Protein AF-A0A7X8XAQ1-F1 (afdb_monomer)

Foldseek 3Di:
DQDLVVLVVVVVDPDDPLVVLVVVLVVVLVVQLVVLVVVLVVVVVVCVVVPDPWDCVLSVVLSVQLNLLSSLLSLVLVLLLLLFLHNVQSVVLSVLLQCLQVLVVLLVQLCCCQVVVDHQPDADSCLSGSVVSNVVSVVVSVCVGVVHDPPDNDPRRVVSNVVSSVVSVVSNVCCSVCVPPPDSVSNVPFSPDPSGLVPSLLSVLLSCLQSLCVVDPDPVVSVVSNVVSLVVSLVSQCVRVVHNDGDPVSVVSSVVSNVNSPVNNVVSVD

Structure (mmCIF, N/CA/C/O backbone):
data_AF-A0A7X8XAQ1-F1
#
_entry.id   AF-A0A7X8XAQ1-F1
#
loop_
_atom_site.group_PDB
_atom_site.id
_atom_site.type_symbol
_atom_site.label_atom_id
_atom_site.label_alt_id
_atom_site.label_comp_id
_atom_site.label_asym_id
_atom_site.label_entity_id
_atom_site.label_seq_id
_atom_site.pdbx_PDB_ins_code
_atom_site.Cartn_x
_atom_site.Cartn_y
_atom_site.Cartn_z
_atom_site.occupancy
_atom_site.B_iso_or_equiv
_atom_site.auth_seq_id
_atom_site.auth_comp_id
_atom_site.auth_asym_id
_atom_site.auth_atom_id
_atom_site.pdbx_PDB_model_num
ATOM 1 N N . LEU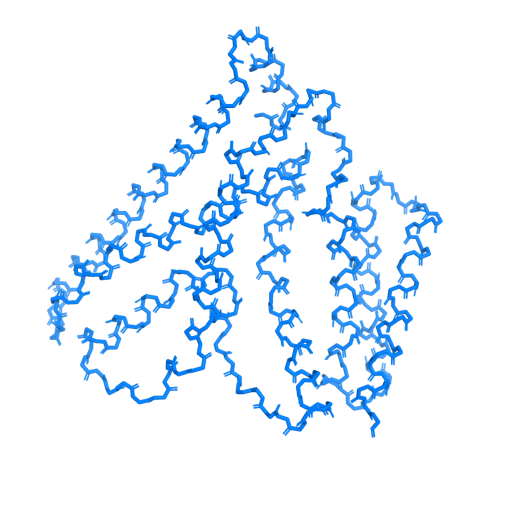 A 1 1 ? -19.000 12.244 -3.924 1.00 57.31 1 LEU A N 1
ATOM 2 C CA . LEU A 1 1 ? -19.703 11.307 -3.010 1.00 57.31 1 LEU A CA 1
ATOM 3 C C . LEU A 1 1 ? -19.346 11.452 -1.526 1.00 57.31 1 LEU A C 1
ATOM 5 O O . LEU A 1 1 ? -20.173 11.085 -0.707 1.00 57.31 1 LEU A O 1
ATOM 9 N N . LYS A 1 2 ? -18.156 11.954 -1.149 1.00 63.78 2 LYS A N 1
ATOM 10 C CA . LYS A 1 2 ? -17.738 12.037 0.270 1.00 63.78 2 LYS A CA 1
ATOM 11 C C . LYS A 1 2 ? -17.953 13.397 0.956 1.00 63.78 2 LYS A C 1
ATOM 13 O O . LYS A 1 2 ? -17.654 13.538 2.138 1.00 63.78 2 LYS A O 1
ATOM 18 N N . SER A 1 3 ? -18.455 14.393 0.229 1.00 64.25 3 SER A N 1
ATOM 19 C CA . SER A 1 3 ? -18.962 15.651 0.788 1.00 64.25 3 SER A CA 1
ATOM 20 C C . SER A 1 3 ? -20.477 15.554 0.974 1.00 64.25 3 SER A C 1
ATOM 22 O O . SER A 1 3 ? -21.127 14.880 0.178 1.00 64.25 3 SER A O 1
ATOM 24 N N . ILE A 1 4 ? -21.033 16.239 1.981 1.00 61.97 4 ILE A N 1
ATOM 25 C CA . ILE A 1 4 ? -22.481 16.227 2.281 1.00 61.97 4 ILE A CA 1
ATOM 26 C C . ILE A 1 4 ? -23.285 16.680 1.054 1.00 61.97 4 ILE A C 1
ATOM 28 O O . ILE A 1 4 ? -24.035 15.897 0.490 1.00 61.97 4 ILE A O 1
ATOM 32 N N . ARG A 1 5 ? -22.993 17.878 0.526 1.00 62.38 5 ARG A N 1
ATOM 33 C CA . ARG A 1 5 ? -23.660 18.420 -0.675 1.00 62.38 5 ARG A CA 1
ATOM 34 C C . ARG A 1 5 ? -23.548 17.511 -1.902 1.00 62.38 5 ARG A C 1
ATOM 36 O O . ARG A 1 5 ? -24.476 17.417 -2.694 1.00 62.38 5 ARG A O 1
ATOM 43 N N . GLY A 1 6 ? -22.402 16.849 -2.074 1.00 64.62 6 GLY A N 1
ATOM 44 C CA . GLY A 1 6 ? -22.207 15.916 -3.179 1.00 64.62 6 GLY A CA 1
ATOM 45 C C . GLY A 1 6 ? -22.996 14.625 -2.980 1.00 64.62 6 GLY A C 1
ATOM 46 O O . GLY A 1 6 ? -23.530 14.088 -3.938 1.00 64.62 6 GLY A O 1
ATOM 47 N N . ALA A 1 7 ? -23.075 14.110 -1.755 1.00 63.38 7 ALA A N 1
ATOM 48 C CA . ALA A 1 7 ? -23.919 12.966 -1.451 1.00 63.38 7 ALA A CA 1
ATOM 49 C C . ALA A 1 7 ? -25.388 13.300 -1.751 1.00 63.38 7 ALA A C 1
ATOM 51 O O . ALA A 1 7 ? -25.995 12.600 -2.552 1.00 63.38 7 ALA A O 1
ATOM 52 N N . ASP A 1 8 ? -25.915 14.401 -1.220 1.00 65.50 8 ASP A N 1
ATOM 53 C CA . ASP A 1 8 ? -27.326 14.777 -1.382 1.00 65.50 8 ASP A CA 1
ATOM 54 C C . ASP A 1 8 ? -27.719 14.985 -2.856 1.00 65.50 8 ASP A C 1
ATOM 56 O O . ASP A 1 8 ? -28.759 14.503 -3.311 1.00 65.50 8 ASP A O 1
ATOM 60 N N . LEU A 1 9 ? -26.844 15.614 -3.648 1.00 72.25 9 LEU A N 1
ATOM 61 C CA . LEU A 1 9 ? -27.074 15.821 -5.079 1.00 72.25 9 LEU A CA 1
ATOM 62 C C . LEU A 1 9 ? -27.094 14.502 -5.865 1.00 72.25 9 LEU A C 1
ATOM 64 O O . LEU A 1 9 ? -27.977 14.280 -6.682 1.00 72.25 9 LEU A O 1
ATOM 68 N N . TYR A 1 10 ? -26.131 13.609 -5.630 1.00 68.00 10 TYR A N 1
ATOM 69 C CA . TYR A 1 10 ? -26.033 12.369 -6.407 1.00 68.00 10 TYR A CA 1
ATOM 70 C C . TYR A 1 10 ? -26.977 11.266 -5.911 1.00 68.00 10 TYR A C 1
ATOM 72 O O . TYR A 1 10 ? -27.337 10.390 -6.694 1.00 68.00 10 TYR A O 1
ATOM 80 N N . TYR A 1 11 ? -27.384 11.294 -4.638 1.00 67.50 11 TYR A N 1
ATOM 81 C CA . TYR A 1 11 ? 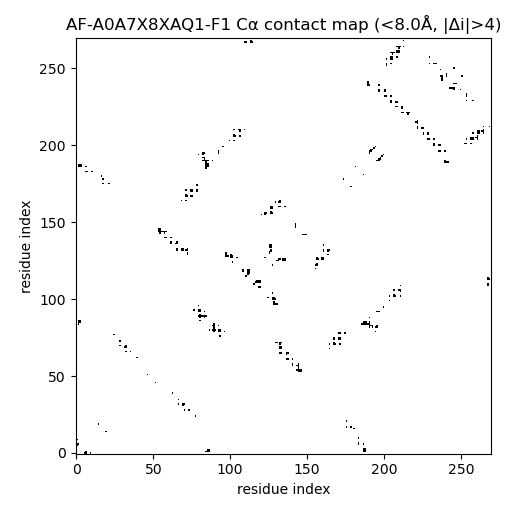-28.354 10.348 -4.078 1.00 67.50 11 TYR A CA 1
ATOM 82 C C . TYR A 1 11 ? -29.813 10.740 -4.335 1.00 67.50 11 TYR A C 1
ATOM 84 O O . TYR A 1 11 ? -30.683 9.894 -4.148 1.00 67.50 11 TYR A O 1
ATOM 92 N N . SER A 1 12 ? -30.089 11.972 -4.774 1.00 71.12 12 SER A N 1
ATOM 93 C CA . SER A 1 12 ? -31.437 12.394 -5.190 1.00 71.12 12 SER A CA 1
ATOM 94 C C . SER A 1 12 ? -31.790 11.985 -6.627 1.00 71.12 12 SER A C 1
ATOM 96 O O . SER A 1 12 ? -32.962 11.998 -6.997 1.00 71.12 12 SER A O 1
ATOM 98 N N . LEU A 1 13 ? -30.804 11.572 -7.433 1.00 73.88 13 LEU A N 1
ATOM 99 C CA . LEU A 1 13 ? -31.017 11.089 -8.799 1.00 73.88 13 LEU A CA 1
ATOM 100 C C . LEU A 1 13 ? -31.405 9.595 -8.808 1.00 73.88 13 LEU A C 1
ATOM 102 O O . LEU A 1 13 ? -30.813 8.817 -8.055 1.00 73.88 13 LEU A O 1
ATOM 106 N N . PRO A 1 14 ? -32.316 9.145 -9.698 1.00 73.38 14 PRO A N 1
ATOM 107 C CA . PRO A 1 14 ? -32.718 7.740 -9.834 1.00 73.38 14 PRO A CA 1
ATOM 108 C C . PRO A 1 14 ? -31.654 6.917 -10.588 1.00 73.38 14 PRO A C 1
ATOM 110 O O . PRO A 1 14 ? -31.939 6.221 -11.561 1.00 73.38 14 PRO A O 1
ATOM 113 N N . LEU A 1 15 ? -30.392 7.032 -10.174 1.00 73.25 15 LEU A N 1
ATOM 114 C CA . LEU A 1 15 ? -29.259 6.324 -10.756 1.00 73.25 15 LEU A CA 1
ATOM 115 C C . LEU A 1 15 ? -28.853 5.152 -9.864 1.00 73.25 15 LEU A C 1
ATOM 117 O O . LEU A 1 15 ? -28.745 5.277 -8.643 1.00 73.25 15 LEU A O 1
ATOM 121 N N . ASP A 1 16 ? -28.555 4.012 -10.488 1.00 75.38 16 ASP A N 1
ATOM 122 C CA . ASP A 1 16 ? -27.962 2.886 -9.773 1.00 75.38 16 ASP A CA 1
ATOM 123 C C . ASP A 1 16 ? -26.577 3.284 -9.232 1.00 75.38 16 ASP A C 1
ATOM 125 O O . ASP A 1 16 ? -25.685 3.721 -9.969 1.00 75.38 16 ASP A O 1
ATOM 129 N N . LYS A 1 17 ? -26.382 3.107 -7.923 1.00 70.25 17 LYS A N 1
ATOM 130 C CA . LYS A 1 17 ? -25.154 3.469 -7.202 1.00 70.25 17 LYS A CA 1
ATOM 131 C C . LYS A 1 17 ? -23.927 2.772 -7.782 1.00 70.25 17 LYS A C 1
ATOM 133 O O . LYS A 1 17 ? -22.842 3.354 -7.779 1.00 70.25 17 LYS A O 1
ATOM 138 N N . LYS A 1 18 ? -24.095 1.549 -8.301 1.00 74.12 18 LYS A N 1
ATOM 139 C CA . LYS A 1 18 ? -23.013 0.812 -8.968 1.00 74.12 18 LYS A CA 1
ATOM 140 C C . LYS A 1 18 ? -22.536 1.544 -10.218 1.00 74.12 18 LYS A C 1
ATOM 142 O O . LYS A 1 18 ? -21.335 1.716 -10.404 1.00 74.12 18 LYS A O 1
ATOM 147 N N . ARG A 1 19 ? -23.476 2.030 -11.034 1.00 78.12 19 ARG A N 1
ATOM 148 C CA . ARG A 1 19 ? -23.183 2.778 -12.264 1.00 78.12 19 ARG A CA 1
ATOM 149 C C . ARG A 1 19 ? -22.511 4.107 -11.955 1.00 78.12 19 ARG A C 1
ATOM 151 O O . ARG A 1 19 ? -21.520 4.436 -12.593 1.00 78.12 19 ARG A O 1
ATOM 158 N N . LEU A 1 20 ? -22.989 4.828 -10.942 1.00 79.06 20 LEU A N 1
ATOM 159 C CA . LEU A 1 20 ? -22.376 6.090 -10.527 1.00 79.06 20 LEU A CA 1
ATOM 160 C C . LEU A 1 20 ? -20.927 5.891 -10.051 1.00 79.06 20 LEU A C 1
ATOM 162 O O . LEU A 1 20 ? -20.029 6.645 -10.417 1.00 79.06 20 LEU A O 1
ATOM 166 N N . TYR A 1 21 ? -20.689 4.860 -9.242 1.00 78.62 21 TYR A N 1
ATOM 167 C CA . TYR A 1 21 ? -19.349 4.544 -8.761 1.00 78.62 21 TYR A CA 1
ATOM 168 C C . TYR A 1 21 ? -18.412 4.111 -9.899 1.00 78.62 21 TYR A C 1
ATOM 170 O O . TYR A 1 21 ? -17.284 4.596 -9.977 1.00 78.62 21 TYR A O 1
ATOM 178 N N . LEU A 1 22 ? -18.903 3.273 -10.819 1.00 83.81 22 LEU A N 1
ATOM 179 C CA . LEU A 1 22 ? -18.171 2.869 -12.018 1.00 83.81 22 LEU A CA 1
ATOM 180 C C . LEU A 1 22 ? -17.818 4.074 -12.899 1.00 83.81 22 LEU A C 1
ATOM 182 O O . LEU A 1 22 ? -16.693 4.163 -13.369 1.00 83.81 22 LEU A O 1
ATOM 186 N N . GLN A 1 23 ? -18.736 5.023 -13.089 1.00 85.88 23 GLN A N 1
ATOM 187 C CA . GLN A 1 23 ? -18.473 6.239 -13.864 1.00 85.88 23 GLN A CA 1
ATOM 188 C C . GLN A 1 23 ? -17.347 7.078 -13.255 1.00 85.88 23 GLN A C 1
ATOM 190 O O . GLN A 1 23 ? -16.448 7.500 -13.977 1.00 85.88 23 GLN A O 1
ATOM 195 N N . PHE A 1 24 ? -17.358 7.301 -11.936 1.00 84.38 24 PHE A N 1
ATOM 196 C CA . PHE A 1 24 ? -16.275 8.038 -11.277 1.00 84.38 24 PHE A CA 1
ATOM 197 C C . PHE A 1 24 ? -14.936 7.306 -11.363 1.00 84.38 24 PHE A C 1
ATOM 199 O O . PHE A 1 24 ? -13.911 7.949 -11.579 1.00 84.38 24 PHE A O 1
ATOM 206 N N . TYR A 1 25 ? -14.952 5.981 -11.224 1.00 89.06 25 TYR A N 1
ATOM 207 C CA . TYR A 1 25 ? -13.766 5.154 -11.402 1.00 89.06 25 TYR A CA 1
ATOM 208 C C . TYR A 1 25 ? -13.215 5.246 -12.831 1.00 89.06 25 TYR A C 1
ATOM 210 O O . TYR A 1 25 ? -12.045 5.564 -13.011 1.00 89.06 25 TYR A O 1
ATOM 218 N N . LEU A 1 26 ? -14.057 5.040 -13.849 1.00 91.94 26 LEU A N 1
ATOM 219 C CA . LEU A 1 26 ? -13.654 5.114 -15.255 1.00 91.94 26 LEU A CA 1
ATOM 220 C C . LEU A 1 26 ? -13.148 6.506 -15.625 1.00 91.94 26 LEU A C 1
ATOM 222 O O . LEU A 1 26 ? -12.137 6.618 -16.307 1.00 91.94 26 LEU A O 1
ATOM 226 N N . LYS A 1 27 ? -13.806 7.567 -15.141 1.00 92.75 27 LYS A N 1
ATOM 227 C CA . LYS A 1 27 ? -13.357 8.942 -15.371 1.00 92.75 27 LYS A CA 1
ATOM 228 C C . LYS A 1 27 ? -11.934 9.157 -14.853 1.00 92.75 27 LYS A C 1
ATOM 230 O O . LYS A 1 27 ? -11.101 9.663 -15.595 1.00 92.75 27 LYS A O 1
ATOM 235 N N . GLY A 1 28 ? -11.654 8.763 -13.610 1.00 91.88 28 GLY A N 1
ATOM 236 C CA . GLY A 1 28 ? -10.315 8.930 -13.043 1.00 91.88 28 GLY A CA 1
ATOM 237 C C . GLY A 1 28 ? -9.275 7.997 -13.670 1.00 91.88 28 GLY A C 1
ATOM 238 O O . GLY A 1 28 ? -8.129 8.399 -13.848 1.00 91.88 28 GLY A O 1
ATOM 239 N N . LEU A 1 29 ? -9.673 6.790 -14.083 1.00 93.75 29 LEU A N 1
ATOM 240 C CA . LEU A 1 29 ? -8.799 5.880 -14.823 1.00 93.75 29 LEU A CA 1
ATOM 241 C C . LEU A 1 29 ? -8.395 6.481 -16.180 1.00 93.75 29 LEU A C 1
ATOM 243 O O . LEU A 1 29 ? -7.215 6.483 -16.514 1.00 93.75 29 LEU A O 1
ATOM 247 N N . ILE A 1 30 ? -9.350 7.038 -16.934 1.00 95.50 30 ILE A N 1
ATOM 248 C CA . ILE A 1 30 ? -9.086 7.719 -18.213 1.00 95.50 30 ILE A CA 1
ATOM 249 C C . ILE A 1 30 ? -8.151 8.917 -18.006 1.00 95.50 30 ILE A C 1
ATOM 251 O O . ILE A 1 30 ? -7.210 9.094 -18.774 1.00 95.50 30 ILE A O 1
ATOM 255 N N . GLU A 1 31 ? -8.373 9.715 -16.960 1.00 95.44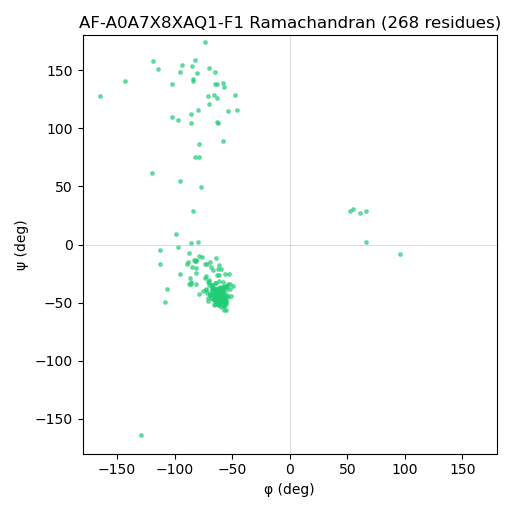 31 GLU A N 1
ATOM 256 C CA . GLU A 1 31 ? -7.537 10.876 -16.632 1.00 95.44 31 GLU A CA 1
ATOM 257 C C . GLU A 1 31 ? -6.074 10.477 -16.380 1.00 95.44 31 GLU A C 1
ATOM 259 O O . GLU A 1 31 ? -5.152 11.057 -16.963 1.00 95.44 31 GLU A O 1
ATOM 264 N N . ILE A 1 32 ? -5.849 9.420 -15.600 1.00 95.38 32 ILE A N 1
ATOM 265 C CA . ILE A 1 32 ? -4.502 8.912 -15.324 1.00 95.38 32 ILE A CA 1
ATOM 266 C C . ILE A 1 32 ? -3.872 8.282 -16.566 1.00 95.38 32 ILE A C 1
ATOM 268 O O . ILE A 1 32 ? -2.711 8.562 -16.853 1.00 95.38 32 ILE A O 1
ATOM 272 N N . ILE A 1 33 ? -4.621 7.482 -17.331 1.00 95.44 33 ILE A N 1
ATOM 273 C CA . ILE A 1 33 ? -4.123 6.881 -18.577 1.00 95.44 33 ILE A CA 1
ATOM 274 C C . ILE A 1 33 ? -3.720 7.971 -19.573 1.00 95.44 33 ILE A C 1
ATOM 276 O O . ILE A 1 33 ? -2.648 7.891 -20.166 1.00 95.44 33 ILE A O 1
ATOM 280 N N . SER A 1 34 ? -4.536 9.016 -19.732 1.00 95.50 34 SER A N 1
ATOM 281 C CA . SER A 1 34 ? -4.218 10.131 -20.628 1.00 95.50 34 SER A CA 1
ATOM 282 C C . SER A 1 34 ? -2.940 10.859 -20.200 1.00 95.50 34 SER A C 1
ATOM 284 O O . SER A 1 34 ? -2.067 11.106 -21.030 1.00 95.50 34 SER A O 1
ATOM 286 N N . SER A 1 35 ? -2.781 11.108 -18.896 1.00 95.50 35 SER A N 1
ATOM 287 C CA . SER A 1 35 ? -1.574 11.723 -18.337 1.00 95.50 35 SER A CA 1
ATOM 288 C C . SER A 1 35 ? -0.345 10.840 -18.561 1.00 95.50 35 SER A C 1
ATOM 290 O O . SER A 1 35 ? 0.703 11.328 -18.976 1.00 95.50 35 SER A O 1
ATOM 292 N N . TYR A 1 36 ? -0.486 9.529 -18.351 1.00 95.44 36 TYR A N 1
ATOM 293 C CA . TYR A 1 36 ? 0.564 8.546 -18.594 1.00 95.44 36 TYR A CA 1
ATOM 294 C C . TYR A 1 36 ? 1.013 8.536 -20.061 1.00 95.44 36 TYR A C 1
ATOM 296 O O . TYR A 1 36 ? 2.210 8.617 -20.324 1.00 95.44 36 TYR A O 1
ATOM 304 N N . ILE A 1 37 ? 0.072 8.501 -21.012 1.00 96.19 37 ILE A N 1
ATOM 305 C CA . ILE A 1 37 ? 0.382 8.503 -22.449 1.00 96.19 37 ILE A CA 1
ATOM 306 C C . ILE A 1 37 ? 1.189 9.751 -22.820 1.00 96.19 37 ILE A C 1
ATOM 308 O O . ILE A 1 37 ? 2.204 9.642 -23.506 1.00 96.19 37 ILE A O 1
ATOM 312 N N . VAL A 1 38 ? 0.780 10.928 -22.335 1.00 96.38 38 VAL A N 1
ATOM 313 C CA . VAL A 1 38 ? 1.493 12.187 -22.597 1.00 96.38 38 VAL A CA 1
ATOM 314 C C . VAL A 1 38 ? 2.913 12.142 -22.032 1.00 96.38 38 VAL A C 1
ATOM 316 O O . VAL A 1 38 ? 3.864 12.416 -22.761 1.00 96.38 38 VAL A O 1
ATOM 319 N N . VAL A 1 39 ? 3.077 11.759 -20.761 1.00 94.88 39 VAL A N 1
ATOM 320 C CA . VAL A 1 39 ? 4.399 11.674 -20.116 1.00 94.88 39 VAL A CA 1
ATOM 321 C C . VAL A 1 39 ? 5.300 10.669 -20.831 1.00 94.88 39 VAL A C 1
ATOM 323 O O . VAL A 1 39 ? 6.474 10.952 -21.061 1.00 94.88 39 VAL A O 1
ATOM 326 N N . TYR A 1 40 ? 4.754 9.524 -21.234 1.00 94.31 40 TYR A N 1
ATOM 327 C CA . TYR A 1 40 ? 5.497 8.488 -21.937 1.00 94.31 40 TYR A CA 1
ATOM 328 C C . TYR A 1 40 ? 5.984 8.961 -23.315 1.00 94.31 40 TYR A C 1
ATOM 330 O O . TYR A 1 40 ? 7.162 8.802 -23.639 1.00 94.31 40 TYR A O 1
ATOM 338 N N . ILE A 1 41 ? 5.113 9.599 -24.108 1.00 94.50 41 ILE A N 1
ATOM 339 C CA . ILE A 1 41 ? 5.482 10.156 -25.421 1.00 94.50 41 ILE A CA 1
ATOM 340 C C . ILE A 1 41 ? 6.552 11.241 -25.263 1.00 94.50 41 ILE A C 1
ATOM 342 O O . ILE A 1 41 ? 7.531 11.246 -26.006 1.00 94.50 41 ILE A O 1
ATOM 346 N N . LEU A 1 42 ? 6.404 12.139 -24.282 1.00 94.38 42 LEU A N 1
ATOM 347 C CA . LEU A 1 42 ? 7.403 13.175 -24.004 1.00 94.38 42 LEU A CA 1
ATOM 348 C C . LEU A 1 42 ? 8.752 12.574 -23.585 1.00 94.38 42 LEU A C 1
ATOM 350 O O . LEU A 1 42 ? 9.793 13.039 -24.049 1.00 94.38 42 LEU A O 1
ATOM 354 N N . GLY A 1 43 ? 8.742 11.524 -22.760 1.00 90.88 43 GLY A N 1
ATOM 355 C CA . GLY A 1 43 ? 9.945 10.783 -22.380 1.00 90.88 43 GLY A CA 1
ATOM 356 C C . GLY A 1 43 ? 10.644 10.155 -23.587 1.00 90.88 43 GLY A C 1
ATOM 357 O O . GLY A 1 43 ? 11.848 10.339 -23.767 1.00 90.88 43 GLY A O 1
ATOM 358 N N . PHE A 1 44 ? 9.880 9.496 -24.463 1.00 90.94 44 PHE A N 1
ATOM 359 C CA . PHE A 1 44 ? 10.397 8.911 -25.701 1.00 90.94 44 PHE A CA 1
ATOM 360 C C . PHE A 1 44 ? 11.000 9.970 -26.636 1.00 90.94 44 PHE A C 1
ATOM 362 O O . PHE A 1 44 ? 12.139 9.823 -27.080 1.00 90.94 44 PHE A O 1
ATOM 369 N N . LEU A 1 45 ? 10.286 11.073 -26.887 1.00 91.69 45 LEU A N 1
ATOM 370 C CA . LEU A 1 45 ? 10.793 12.180 -27.704 1.00 91.69 45 LEU A CA 1
ATOM 371 C C . LEU A 1 45 ? 12.076 12.775 -27.114 1.00 91.69 45 LEU A C 1
ATOM 373 O O . LEU A 1 45 ? 13.021 13.047 -27.852 1.00 91.69 45 LEU A O 1
ATOM 377 N N . GLY A 1 46 ? 12.143 12.925 -25.788 1.00 90.25 46 GLY A N 1
ATOM 378 C CA . GLY A 1 46 ? 13.335 13.410 -25.096 1.00 90.25 46 GLY A CA 1
ATOM 379 C C . GLY A 1 46 ? 14.567 12.528 -25.323 1.00 90.25 46 GLY A C 1
ATOM 380 O O . GLY A 1 46 ? 15.671 13.049 -25.477 1.00 90.25 46 GLY A O 1
ATOM 381 N N . ILE A 1 47 ? 14.391 11.208 -25.393 1.00 88.81 47 ILE A N 1
ATOM 382 C CA . ILE A 1 47 ? 15.473 10.263 -25.704 1.00 88.81 47 ILE A CA 1
ATOM 383 C C . ILE A 1 47 ? 15.903 10.373 -27.165 1.00 88.81 47 ILE A C 1
ATOM 385 O O . ILE A 1 47 ? 17.102 10.446 -27.438 1.00 88.81 47 ILE A O 1
ATOM 389 N N . VAL A 1 48 ? 14.939 10.423 -28.090 1.00 88.38 48 VAL A N 1
ATOM 390 C CA . VAL A 1 48 ? 15.211 10.528 -29.531 1.00 88.38 48 VAL A CA 1
ATOM 391 C C . VAL A 1 48 ? 15.984 11.810 -29.848 1.00 88.38 48 VAL A C 1
ATOM 393 O O . VAL A 1 48 ? 16.991 11.755 -30.547 1.00 88.38 48 VAL A O 1
ATOM 396 N N . VAL A 1 49 ? 15.577 12.951 -29.279 1.00 91.44 49 VAL A N 1
ATOM 397 C CA . VAL A 1 49 ? 16.252 14.248 -29.475 1.00 91.44 49 VAL A CA 1
ATOM 398 C C . VAL A 1 49 ? 17.686 14.235 -28.946 1.00 91.44 49 VAL A C 1
ATOM 400 O O . VAL A 1 49 ? 18.572 14.831 -29.553 1.00 91.44 49 VAL A O 1
ATOM 403 N N . LYS A 1 50 ? 17.936 13.552 -27.825 1.00 89.12 50 LYS A N 1
ATOM 404 C CA . LYS A 1 50 ? 19.280 13.435 -27.244 1.00 89.12 50 LYS A CA 1
ATOM 405 C C . LYS A 1 50 ? 20.187 12.448 -27.987 1.00 89.12 50 LYS A C 1
ATOM 407 O O . LYS A 1 50 ? 21.384 12.435 -27.720 1.00 89.12 50 LYS A O 1
ATOM 412 N N . GLY A 1 51 ? 19.646 11.644 -28.905 1.00 83.50 51 GLY A N 1
ATOM 413 C CA . GLY A 1 51 ? 20.432 10.746 -29.752 1.00 83.50 51 GLY A CA 1
ATOM 414 C C . GLY A 1 51 ? 21.132 9.615 -28.994 1.00 83.50 51 GLY A C 1
ATOM 415 O O . GLY A 1 51 ? 22.200 9.172 -29.414 1.00 83.50 51 GLY A O 1
ATOM 416 N N . TYR A 1 52 ? 20.573 9.155 -27.869 1.00 82.69 52 TYR A N 1
ATOM 417 C CA . TYR A 1 52 ? 21.159 8.039 -27.126 1.00 82.69 52 TYR A CA 1
ATOM 418 C C . TYR A 1 52 ? 21.121 6.740 -27.946 1.00 82.69 52 TYR A C 1
ATOM 420 O O . TYR A 1 52 ? 20.111 6.411 -28.568 1.00 82.69 52 TYR A O 1
ATOM 428 N N . GLN A 1 53 ? 22.212 5.972 -27.907 1.00 82.44 53 GLN A N 1
ATOM 429 C CA . GLN A 1 53 ? 22.312 4.662 -28.556 1.00 82.44 53 GLN A CA 1
ATOM 430 C C . GLN A 1 53 ? 21.615 3.587 -27.710 1.00 82.44 53 GLN A C 1
ATOM 432 O O . GLN A 1 53 ? 22.264 2.809 -27.016 1.00 82.44 53 GLN A O 1
ATOM 437 N N . LEU A 1 54 ? 20.285 3.580 -27.744 1.00 84.50 54 LEU A N 1
ATOM 438 C CA . LEU A 1 54 ? 19.437 2.668 -26.976 1.00 84.50 54 LEU A CA 1
ATOM 439 C C . LEU A 1 54 ? 18.666 1.712 -27.891 1.00 84.50 54 LEU A C 1
ATOM 441 O O . LEU A 1 54 ? 18.307 2.069 -29.015 1.00 84.50 54 LEU A O 1
ATOM 445 N N . ASP A 1 55 ? 18.345 0.518 -27.393 1.00 85.25 55 ASP A N 1
ATOM 446 C CA . ASP A 1 55 ? 17.474 -0.424 -28.103 1.00 85.25 55 ASP A CA 1
ATOM 447 C C . ASP A 1 55 ? 16.002 -0.027 -27.943 1.00 85.25 55 ASP A C 1
ATOM 449 O O . ASP A 1 55 ? 15.272 -0.504 -27.072 1.00 85.25 55 ASP A O 1
ATOM 453 N N . LEU A 1 56 ? 15.539 0.851 -28.835 1.00 87.00 56 LEU A N 1
ATOM 454 C CA . LEU A 1 56 ? 14.174 1.392 -28.819 1.00 87.00 56 LEU A CA 1
ATOM 455 C C . LEU A 1 56 ? 13.080 0.337 -29.059 1.00 87.00 56 LEU A C 1
ATOM 457 O O . LEU A 1 56 ? 11.906 0.612 -28.823 1.00 87.00 56 LEU A O 1
ATOM 461 N N . ILE A 1 57 ? 13.427 -0.881 -29.487 1.00 88.62 57 ILE A N 1
ATOM 462 C CA . ILE A 1 57 ? 12.447 -1.961 -29.671 1.00 88.62 57 ILE A CA 1
ATOM 463 C C . ILE A 1 57 ? 11.744 -2.327 -28.356 1.00 88.62 57 ILE A C 1
ATOM 465 O O . ILE A 1 57 ? 10.560 -2.659 -28.352 1.00 88.62 57 ILE A O 1
ATOM 469 N N . TYR A 1 58 ? 12.450 -2.186 -27.231 1.00 90.12 58 TYR A N 1
ATOM 470 C CA . TYR A 1 58 ? 11.950 -2.479 -25.891 1.00 90.12 58 TYR A CA 1
ATOM 471 C C . TYR A 1 58 ? 11.050 -1.378 -25.315 1.00 90.12 58 TYR A C 1
ATOM 473 O O . TYR A 1 58 ? 10.375 -1.604 -24.311 1.00 90.12 58 TYR A O 1
ATOM 481 N N . TYR A 1 59 ? 10.962 -0.212 -25.965 1.00 89.81 59 TYR A N 1
ATOM 482 C CA . TYR A 1 59 ? 10.037 0.843 -25.549 1.00 89.81 59 TYR A CA 1
ATOM 483 C C . TYR A 1 59 ? 8.578 0.389 -25.717 1.00 89.81 59 TYR A C 1
ATOM 485 O O . TYR A 1 59 ? 7.780 0.512 -24.791 1.00 89.81 59 TYR A O 1
ATOM 493 N N . ILE A 1 60 ? 8.224 -0.228 -26.847 1.00 90.75 60 ILE A N 1
ATOM 494 C CA . ILE A 1 60 ? 6.845 -0.669 -27.121 1.00 90.75 60 ILE A CA 1
ATOM 495 C C . ILE A 1 60 ? 6.299 -1.631 -26.043 1.00 90.75 60 ILE A C 1
ATOM 497 O O . ILE A 1 60 ? 5.232 -1.349 -25.495 1.00 90.75 60 ILE A O 1
ATOM 501 N N . PRO A 1 61 ? 6.975 -2.741 -25.682 1.00 92.88 61 PRO A N 1
ATOM 502 C CA . PRO A 1 61 ? 6.488 -3.611 -24.611 1.00 92.88 61 PRO A CA 1
ATOM 503 C C . PRO A 1 61 ? 6.479 -2.917 -23.239 1.00 92.88 61 PRO A C 1
ATOM 505 O O . PRO A 1 61 ? 5.552 -3.148 -22.459 1.00 92.88 61 PRO A O 1
ATOM 508 N N . LEU A 1 62 ? 7.429 -2.010 -22.969 1.00 93.38 62 LEU A N 1
ATOM 509 C CA . LEU A 1 62 ? 7.418 -1.178 -21.762 1.00 93.38 62 LEU A CA 1
ATOM 510 C C . LEU A 1 62 ? 6.143 -0.322 -21.669 1.00 93.38 62 LEU A C 1
ATOM 512 O O . LEU A 1 62 ? 5.569 -0.212 -20.586 1.00 93.38 62 LEU A O 1
ATOM 516 N N . PHE A 1 63 ? 5.665 0.244 -22.784 1.00 94.75 63 PHE A N 1
ATOM 517 C CA . PHE A 1 63 ? 4.428 1.033 -22.809 1.00 94.75 63 PHE A CA 1
ATOM 518 C C . PHE A 1 63 ? 3.230 0.229 -22.293 1.00 94.75 63 PHE A C 1
ATOM 520 O O . PHE A 1 63 ? 2.525 0.646 -21.376 1.00 94.75 63 PHE A O 1
ATOM 527 N N . PHE A 1 64 ? 3.003 -0.957 -22.861 1.00 94.88 64 PHE A N 1
ATOM 528 C CA . PHE A 1 64 ? 1.841 -1.765 -22.498 1.00 94.88 64 PHE A CA 1
ATOM 529 C C . PHE A 1 64 ? 1.923 -2.290 -21.063 1.00 94.88 64 PHE A C 1
ATOM 531 O O . PHE A 1 64 ? 0.913 -2.285 -20.359 1.00 94.88 64 PHE A O 1
ATOM 538 N N . LEU A 1 65 ? 3.108 -2.696 -20.597 1.00 92.88 65 LEU A N 1
ATOM 539 C CA . LEU A 1 65 ? 3.266 -3.182 -19.226 1.00 92.88 65 LEU A CA 1
ATOM 540 C C . LEU A 1 65 ? 3.100 -2.067 -18.190 1.00 92.88 65 LEU A C 1
ATOM 542 O O . LEU A 1 65 ? 2.393 -2.265 -17.202 1.00 92.88 65 LEU A O 1
ATOM 546 N N . LEU A 1 66 ? 3.649 -0.874 -18.435 1.00 94.06 66 LEU A N 1
ATOM 547 C CA . LEU A 1 66 ? 3.405 0.280 -17.568 1.00 94.06 66 LEU A CA 1
ATOM 548 C C . LEU A 1 66 ? 1.939 0.718 -17.589 1.00 94.06 66 LEU A C 1
ATOM 550 O O . LEU A 1 66 ? 1.405 1.063 -16.539 1.00 94.06 66 LEU A O 1
ATOM 554 N N . LEU A 1 67 ? 1.262 0.670 -18.741 1.00 95.19 67 LEU A N 1
ATOM 555 C CA . LEU A 1 67 ? -0.167 0.979 -18.830 1.00 95.19 67 LEU A CA 1
ATOM 556 C C . LEU A 1 67 ? -0.997 0.065 -17.912 1.00 95.19 67 LEU A C 1
ATOM 558 O O . LEU A 1 67 ? -1.883 0.539 -17.191 1.00 95.19 67 LEU A O 1
ATOM 562 N N . VAL A 1 68 ? -0.691 -1.238 -17.903 1.00 93.81 68 VAL A N 1
ATOM 563 C CA . VAL A 1 68 ? -1.314 -2.203 -16.983 1.00 93.81 68 VAL A CA 1
ATOM 564 C C . VAL A 1 68 ? -0.947 -1.875 -15.535 1.00 93.81 68 VAL A C 1
ATOM 566 O O . VAL A 1 68 ? -1.844 -1.759 -14.698 1.00 93.81 68 VAL A O 1
ATOM 569 N N . GLY A 1 69 ? 0.338 -1.656 -15.242 1.00 93.44 69 GLY A N 1
ATOM 570 C CA . GLY A 1 69 ? 0.827 -1.321 -13.903 1.00 93.44 69 GLY A CA 1
ATOM 571 C C . GLY A 1 69 ? 0.159 -0.079 -13.307 1.00 93.44 69 GLY A C 1
ATOM 572 O O . GLY A 1 69 ? -0.339 -0.117 -12.183 1.00 93.44 69 GLY A O 1
ATOM 573 N N . VAL A 1 70 ? 0.053 1.002 -14.082 1.00 95.00 70 VAL A N 1
ATOM 574 C CA . VAL A 1 70 ? -0.621 2.252 -13.695 1.00 95.00 70 VAL A CA 1
ATOM 575 C C . VAL A 1 70 ? -2.114 2.025 -13.446 1.00 95.00 70 VAL A C 1
ATOM 577 O O . VAL A 1 70 ? -2.660 2.517 -12.455 1.00 95.00 70 VAL A O 1
ATOM 580 N N . SER A 1 71 ? -2.776 1.247 -14.305 1.00 94.50 71 SER A N 1
ATOM 581 C CA . SER A 1 71 ? -4.201 0.928 -14.157 1.00 94.50 71 SER A CA 1
ATOM 582 C C . SER A 1 71 ? -4.474 0.140 -12.872 1.00 94.50 71 SER A C 1
ATOM 584 O O . SER A 1 71 ? -5.408 0.452 -12.127 1.00 94.50 71 SER A O 1
ATOM 586 N N . LEU A 1 72 ? -3.637 -0.854 -12.569 1.00 94.50 72 LEU A N 1
ATOM 587 C CA . LEU A 1 72 ? -3.743 -1.664 -11.355 1.00 94.50 72 LEU A CA 1
ATOM 588 C C . LEU A 1 72 ? -3.402 -0.861 -10.098 1.00 94.50 72 LEU A C 1
ATOM 590 O O . LEU A 1 72 ? -4.156 -0.907 -9.124 1.00 94.50 72 LEU A O 1
ATOM 594 N N . TYR A 1 73 ? -2.346 -0.050 -10.144 1.00 94.44 73 TYR A N 1
ATOM 595 C CA . TYR A 1 73 ? -1.979 0.856 -9.059 1.00 94.44 73 TYR A CA 1
ATOM 596 C C . TYR A 1 73 ? -3.112 1.836 -8.729 1.00 94.44 73 TYR A C 1
ATOM 598 O O . TYR A 1 73 ? -3.459 2.035 -7.561 1.00 94.44 73 TYR A O 1
ATOM 606 N N . TYR A 1 74 ? -3.753 2.415 -9.748 1.00 94.62 74 TYR A N 1
ATOM 607 C CA . TYR A 1 74 ? -4.933 3.251 -9.545 1.00 94.62 74 TYR A CA 1
ATOM 608 C C . TYR A 1 74 ? -6.088 2.463 -8.918 1.00 94.62 74 TYR A C 1
ATOM 610 O O . TYR A 1 74 ? -6.683 2.912 -7.937 1.00 94.62 74 TYR A O 1
ATOM 618 N N . THR A 1 75 ? -6.377 1.269 -9.440 1.00 93.31 75 THR A N 1
ATOM 619 C CA . THR A 1 75 ? -7.450 0.394 -8.942 1.00 93.31 75 THR A CA 1
ATOM 620 C C . THR A 1 75 ? -7.286 0.088 -7.455 1.00 93.31 75 THR A C 1
ATOM 622 O O . THR A 1 75 ? -8.232 0.250 -6.678 1.00 93.31 75 THR A O 1
ATOM 625 N N . PHE A 1 76 ? -6.074 -0.285 -7.040 1.00 93.88 76 PHE A N 1
ATOM 626 C CA . PHE A 1 76 ? -5.734 -0.529 -5.643 1.00 93.88 76 PHE A CA 1
ATOM 627 C C . PHE A 1 76 ? -6.024 0.702 -4.772 1.00 93.88 76 PHE A C 1
ATOM 629 O O . PHE A 1 76 ? -6.760 0.618 -3.784 1.00 93.88 76 PHE A O 1
ATOM 636 N N . ASN A 1 77 ? -5.532 1.874 -5.179 1.00 93.69 77 ASN A N 1
ATOM 637 C CA . ASN A 1 77 ? -5.727 3.121 -4.442 1.00 93.69 77 ASN A CA 1
ATOM 638 C C . ASN A 1 77 ? -7.196 3.536 -4.336 1.00 93.69 77 ASN A C 1
ATOM 640 O O . ASN A 1 77 ? -7.655 3.933 -3.262 1.00 93.69 77 ASN A O 1
ATOM 644 N N . VAL A 1 78 ? -7.966 3.414 -5.420 1.00 91.44 78 VAL A N 1
ATOM 645 C CA . VAL A 1 78 ? -9.401 3.722 -5.404 1.00 91.44 78 VAL A CA 1
ATOM 646 C C . VAL A 1 78 ? -10.147 2.782 -4.473 1.00 91.44 78 VAL A C 1
ATOM 648 O O . VAL A 1 78 ? -11.025 3.233 -3.728 1.00 91.44 78 VAL A O 1
ATOM 651 N N . PHE A 1 79 ? -9.800 1.496 -4.462 1.00 90.75 79 PHE A N 1
ATOM 652 C CA . PHE A 1 79 ? -10.410 0.561 -3.531 1.00 90.75 79 PHE A CA 1
ATOM 653 C C . PHE A 1 79 ? -10.115 0.942 -2.086 1.00 90.75 79 PHE A C 1
ATOM 655 O O . PHE A 1 79 ? -11.060 1.031 -1.302 1.00 90.75 79 PHE A O 1
ATOM 662 N N . ILE A 1 80 ? -8.856 1.202 -1.728 1.00 91.50 80 ILE A N 1
ATOM 663 C CA . ILE A 1 80 ? -8.482 1.614 -0.370 1.00 91.50 80 ILE A CA 1
ATOM 664 C C . ILE A 1 80 ? -9.229 2.893 0.016 1.00 91.50 80 ILE A C 1
ATOM 666 O O . ILE A 1 80 ? -9.901 2.952 1.052 1.00 91.50 80 ILE A O 1
ATOM 670 N N . PHE A 1 81 ? -9.231 3.885 -0.876 1.00 90.44 81 PHE A N 1
ATOM 671 C CA . PHE A 1 81 ? -9.970 5.121 -0.680 1.00 90.44 81 PHE A CA 1
ATOM 672 C C . PHE A 1 81 ? -11.465 4.860 -0.471 1.00 90.44 81 PHE A C 1
ATOM 674 O O . PHE A 1 81 ? -12.076 5.473 0.403 1.00 90.44 81 PHE A O 1
ATOM 681 N N . SER A 1 82 ? -12.076 3.927 -1.204 1.00 86.25 82 SER A N 1
ATOM 682 C CA . SER A 1 82 ? -13.505 3.592 -1.090 1.00 86.25 82 SER A CA 1
ATOM 683 C C . SER A 1 82 ? -13.922 3.072 0.289 1.00 86.25 82 SER A C 1
ATOM 685 O O . SER A 1 82 ? -15.111 3.046 0.607 1.00 86.25 82 SER A O 1
ATOM 687 N N . LYS A 1 83 ? -12.970 2.637 1.123 1.00 86.31 83 LYS A N 1
ATOM 688 C CA . LYS A 1 83 ? -13.261 2.102 2.460 1.00 86.31 83 LYS A CA 1
ATOM 689 C C . LYS A 1 83 ? -13.460 3.193 3.505 1.00 86.31 83 LYS A C 1
ATOM 691 O O . LYS A 1 83 ? -14.125 2.937 4.509 1.00 86.31 83 LYS A O 1
ATOM 696 N N . ALA A 1 84 ? -12.958 4.397 3.243 1.00 87.19 84 ALA A N 1
ATOM 697 C CA . ALA A 1 84 ? -13.108 5.555 4.110 1.00 87.19 84 ALA A CA 1
ATOM 698 C C . ALA A 1 84 ? -14.437 6.300 3.900 1.00 87.19 84 ALA A C 1
ATOM 700 O O . ALA A 1 84 ? -14.851 6.551 2.769 1.00 87.19 84 ALA A O 1
ATOM 701 N N . ASN A 1 85 ? -15.037 6.768 4.995 1.00 84.50 85 ASN A N 1
ATOM 702 C CA . ASN A 1 85 ? -16.281 7.548 4.997 1.00 84.50 85 ASN A CA 1
ATOM 703 C C . ASN A 1 85 ? -16.052 9.068 4.861 1.00 84.50 85 ASN A C 1
ATOM 705 O O . ASN A 1 85 ? -16.980 9.815 4.543 1.00 84.50 85 ASN A O 1
ATOM 709 N N . LYS A 1 86 ? -14.811 9.534 5.070 1.00 84.81 86 LYS A N 1
ATOM 710 C CA . LYS A 1 86 ? -14.352 10.912 4.816 1.00 84.81 86 LYS A CA 1
ATOM 711 C C . LYS A 1 86 ? -13.235 10.938 3.773 1.00 84.81 86 LYS A C 1
ATOM 713 O O . LYS A 1 86 ? -12.554 9.937 3.551 1.00 84.81 86 LYS A O 1
ATOM 718 N N . THR A 1 87 ? -13.042 12.090 3.132 1.00 86.38 87 THR A N 1
ATOM 719 C CA . THR A 1 87 ? -11.948 12.305 2.168 1.00 86.38 87 THR A CA 1
ATOM 720 C C . THR A 1 87 ? -10.584 12.211 2.849 1.00 86.38 87 THR A C 1
ATOM 722 O O . THR A 1 87 ? -9.746 11.445 2.392 1.00 86.38 87 THR A O 1
ATOM 725 N N . ILE A 1 88 ? -10.404 12.905 3.981 1.00 88.94 88 ILE A N 1
ATOM 726 C CA . ILE A 1 88 ? -9.146 12.909 4.751 1.00 88.94 88 ILE A CA 1
ATOM 727 C C . ILE A 1 88 ? -8.763 11.488 5.186 1.00 88.94 88 ILE A C 1
ATOM 729 O O . ILE A 1 88 ? -7.629 11.074 4.988 1.00 88.94 88 ILE A O 1
ATOM 733 N N . ASP A 1 89 ? -9.724 10.703 5.684 1.00 89.00 89 ASP A N 1
ATOM 734 C CA . ASP A 1 89 ? -9.485 9.299 6.052 1.00 89.00 89 ASP A CA 1
ATOM 735 C C . ASP A 1 89 ? -9.039 8.452 4.864 1.00 89.00 89 ASP A C 1
ATOM 737 O O . ASP A 1 89 ? -8.201 7.575 5.015 1.00 89.00 89 ASP A O 1
ATOM 741 N N . GLY A 1 90 ? -9.588 8.715 3.676 1.00 90.12 90 GLY A N 1
ATOM 742 C CA . GLY A 1 90 ? -9.186 8.004 2.468 1.00 90.12 90 GLY A CA 1
ATOM 743 C C . GLY A 1 90 ? -7.746 8.313 2.067 1.00 90.12 90 GLY A C 1
ATOM 744 O O . GLY A 1 90 ? -7.035 7.401 1.665 1.00 90.12 90 GLY A O 1
ATOM 745 N N . ILE A 1 91 ? -7.312 9.568 2.216 1.00 92.75 91 ILE A N 1
ATOM 746 C CA . ILE A 1 91 ? -5.920 9.975 1.968 1.00 92.75 91 ILE A CA 1
ATOM 747 C C . ILE A 1 91 ? -4.989 9.301 2.980 1.00 92.75 91 ILE A C 1
ATOM 749 O O . ILE A 1 91 ? -3.989 8.708 2.588 1.00 92.75 91 ILE A O 1
ATOM 753 N N . ILE A 1 92 ? -5.351 9.323 4.267 1.00 93.50 92 ILE A N 1
ATOM 754 C CA . ILE A 1 92 ? -4.578 8.654 5.321 1.00 93.50 92 ILE A CA 1
ATOM 755 C C . ILE A 1 92 ? -4.479 7.151 5.042 1.00 93.50 92 ILE A C 1
ATOM 757 O O . ILE A 1 92 ? -3.397 6.585 5.152 1.00 93.50 92 ILE A O 1
ATOM 761 N N . PHE A 1 93 ? -5.571 6.500 4.629 1.00 94.44 93 PHE A N 1
ATOM 762 C CA . PHE A 1 93 ? -5.537 5.080 4.280 1.00 94.44 93 PHE A CA 1
ATOM 763 C C . PHE A 1 93 ? -4.611 4.806 3.101 1.00 94.44 93 PHE A C 1
ATOM 765 O O . PHE A 1 93 ? -3.829 3.872 3.195 1.00 94.44 93 PHE A O 1
ATOM 772 N N . ILE A 1 94 ? -4.643 5.613 2.035 1.00 94.75 94 ILE A N 1
ATOM 773 C CA . ILE A 1 94 ? -3.705 5.452 0.913 1.00 94.75 94 ILE A CA 1
ATOM 774 C C . ILE A 1 94 ? -2.259 5.501 1.417 1.00 94.75 94 ILE A C 1
ATOM 776 O O . ILE A 1 94 ? -1.501 4.575 1.156 1.00 94.75 94 ILE A O 1
ATOM 780 N N . ILE A 1 95 ? -1.895 6.524 2.197 1.00 93.81 95 ILE A N 1
ATOM 781 C CA . ILE A 1 95 ? -0.528 6.683 2.721 1.00 93.81 95 ILE A CA 1
ATOM 782 C C . ILE A 1 95 ? -0.126 5.479 3.583 1.00 93.81 95 ILE A C 1
ATOM 784 O O . ILE A 1 95 ? 0.945 4.907 3.394 1.00 93.81 95 ILE A O 1
ATOM 788 N N . LEU A 1 96 ? -0.999 5.051 4.498 1.00 93.88 96 LEU A N 1
ATOM 789 C CA . LEU A 1 96 ? -0.731 3.893 5.348 1.00 93.88 96 LEU A CA 1
ATOM 790 C C . LEU A 1 96 ? -0.608 2.605 4.524 1.00 93.88 96 LEU A C 1
ATOM 792 O O . LEU A 1 96 ? 0.302 1.823 4.758 1.00 93.88 96 LEU A O 1
ATOM 796 N N . TYR A 1 97 ? -1.455 2.378 3.523 1.00 94.00 97 TYR A N 1
ATOM 797 C CA . TYR A 1 97 ? -1.358 1.185 2.677 1.00 94.00 97 TYR A CA 1
ATOM 798 C C . TYR A 1 97 ? -0.164 1.198 1.713 1.00 94.00 97 TYR A C 1
ATOM 800 O O . TYR A 1 97 ? 0.212 0.130 1.240 1.00 94.00 97 TYR A O 1
ATOM 808 N N . MET A 1 98 ? 0.462 2.353 1.460 1.00 92.25 98 MET A N 1
ATOM 809 C CA . MET A 1 98 ? 1.752 2.407 0.761 1.00 92.25 98 MET A CA 1
ATOM 810 C C . MET A 1 98 ? 2.900 1.919 1.644 1.00 92.25 98 MET A C 1
ATOM 812 O O . MET A 1 98 ? 3.788 1.230 1.159 1.00 92.25 98 MET A O 1
ATOM 816 N N . ILE A 1 99 ? 2.871 2.248 2.939 1.00 90.75 99 ILE A N 1
ATOM 817 C CA . ILE A 1 99 ? 3.951 1.933 3.889 1.00 90.75 99 ILE A CA 1
ATOM 818 C C . ILE A 1 99 ? 3.774 0.541 4.510 1.00 90.75 99 ILE A C 1
ATOM 820 O O . ILE A 1 99 ? 4.752 -0.146 4.787 1.00 90.75 99 ILE A O 1
ATOM 824 N N . LEU A 1 100 ? 2.533 0.101 4.727 1.00 92.56 100 LEU A N 1
ATOM 825 C CA . LEU A 1 100 ? 2.219 -1.152 5.418 1.00 92.56 100 LEU A CA 1
ATOM 826 C C . LEU A 1 100 ? 2.970 -2.380 4.867 1.00 92.56 100 LEU A C 1
ATOM 828 O O . LEU A 1 100 ? 3.472 -3.158 5.677 1.00 92.56 100 LEU A O 1
ATOM 832 N N . PRO A 1 101 ? 3.083 -2.584 3.541 1.00 91.62 101 PRO A N 1
ATOM 833 C CA . PRO A 1 101 ? 3.757 -3.763 3.010 1.00 91.62 101 PRO A CA 1
ATOM 834 C C . PRO A 1 101 ? 5.239 -3.819 3.355 1.00 91.62 101 PRO A C 1
ATOM 836 O O . PRO A 1 101 ? 5.748 -4.904 3.613 1.00 91.62 101 PRO A O 1
ATOM 839 N N . LEU A 1 102 ? 5.904 -2.663 3.443 1.00 89.06 102 LEU A N 1
ATOM 840 C CA . LEU A 1 102 ? 7.285 -2.585 3.909 1.00 89.06 102 LEU A CA 1
ATOM 841 C C . LEU A 1 102 ? 7.404 -3.121 5.339 1.00 89.06 102 LEU A C 1
ATOM 843 O O . LEU A 1 102 ? 8.289 -3.917 5.627 1.00 89.06 102 LEU A O 1
ATOM 847 N N . LEU A 1 103 ? 6.481 -2.745 6.225 1.00 90.50 103 LEU A N 1
ATOM 848 C CA . LEU A 1 103 ? 6.491 -3.217 7.613 1.00 90.50 103 LEU A CA 1
ATOM 849 C C . LEU A 1 103 ? 6.215 -4.715 7.721 1.00 90.50 103 LEU A C 1
ATOM 851 O O . LEU A 1 103 ? 6.833 -5.401 8.530 1.00 90.50 103 LEU A O 1
ATOM 855 N N . LEU A 1 104 ? 5.300 -5.228 6.898 1.00 91.69 104 LEU A N 1
ATOM 856 C CA . LEU A 1 104 ? 5.017 -6.661 6.834 1.00 91.69 104 LEU A CA 1
ATOM 857 C C . LEU A 1 104 ? 6.203 -7.447 6.269 1.00 91.69 104 LEU A C 1
ATOM 859 O O . LEU A 1 104 ? 6.480 -8.541 6.749 1.00 91.69 104 LEU A O 1
ATOM 863 N N . TYR A 1 105 ? 6.917 -6.886 5.294 1.00 89.50 105 TYR A N 1
ATOM 864 C CA . TYR A 1 105 ? 8.140 -7.474 4.762 1.00 89.50 105 TYR A CA 1
ATOM 865 C C . TYR A 1 105 ? 9.257 -7.506 5.805 1.00 89.50 105 TYR A C 1
ATOM 867 O O . TYR A 1 105 ? 9.875 -8.547 5.978 1.00 89.50 105 TYR A O 1
ATOM 875 N N . LEU A 1 106 ? 9.480 -6.416 6.548 1.00 88.62 106 LEU A N 1
ATOM 876 C CA . LEU A 1 106 ? 10.463 -6.391 7.638 1.00 88.62 106 LEU A CA 1
ATOM 877 C C . LEU A 1 106 ? 10.118 -7.409 8.731 1.00 88.62 106 LEU A C 1
ATOM 879 O O . LEU A 1 106 ? 10.996 -8.107 9.228 1.00 88.62 106 LEU A O 1
ATOM 883 N N . LEU A 1 107 ? 8.830 -7.541 9.066 1.00 90.94 107 LEU A N 1
ATOM 884 C CA . LEU A 1 107 ? 8.365 -8.575 9.985 1.00 90.94 107 LEU A CA 1
ATOM 885 C C . LEU A 1 107 ? 8.650 -9.982 9.437 1.00 90.94 107 LEU A C 1
ATOM 887 O O . LEU A 1 107 ? 9.143 -10.830 10.173 1.00 90.94 107 LEU A O 1
ATOM 891 N N . TYR A 1 108 ? 8.353 -10.228 8.158 1.00 89.44 108 TYR A N 1
ATOM 892 C CA . TYR A 1 108 ? 8.639 -11.501 7.497 1.00 89.44 108 TYR A CA 1
ATOM 893 C C . TYR A 1 108 ? 10.137 -11.819 7.498 1.00 89.44 108 TYR A C 1
ATOM 895 O O . TYR A 1 108 ? 10.502 -12.911 7.916 1.00 89.44 108 TYR A O 1
ATOM 903 N N . ALA A 1 109 ? 10.980 -10.860 7.106 1.00 87.62 109 ALA A N 1
ATOM 904 C CA . ALA A 1 109 ? 12.433 -11.003 7.061 1.00 87.62 109 ALA A CA 1
ATOM 905 C C . ALA A 1 109 ? 13.018 -11.332 8.443 1.00 87.62 109 ALA A C 1
ATOM 907 O O . ALA A 1 109 ? 13.877 -12.202 8.570 1.00 87.62 109 ALA A O 1
ATOM 908 N N . LYS A 1 110 ? 12.498 -10.697 9.500 1.00 87.69 110 LYS A N 1
ATOM 909 C CA . LYS A 1 110 ? 12.888 -11.020 10.873 1.00 87.69 110 LYS A CA 1
ATOM 910 C C . LYS A 1 110 ? 12.465 -12.437 11.267 1.00 87.69 110 LYS A C 1
ATOM 912 O O . LYS A 1 110 ? 13.261 -13.203 11.794 1.00 87.69 110 LYS A O 1
ATOM 917 N N . ILE A 1 111 ? 11.216 -12.814 10.991 1.00 90.00 111 ILE A N 1
ATOM 918 C CA . ILE A 1 111 ? 10.707 -14.158 11.304 1.00 90.00 111 ILE A CA 1
ATOM 919 C C . ILE A 1 111 ? 11.506 -15.241 10.563 1.00 90.00 111 ILE A C 1
ATOM 921 O O . ILE A 1 111 ? 11.822 -16.273 11.153 1.00 90.00 111 ILE A O 1
ATOM 925 N N . SER A 1 112 ? 11.831 -15.030 9.285 1.00 88.75 112 SER A N 1
ATOM 926 C CA . SER A 1 112 ? 12.629 -15.972 8.493 1.00 88.75 112 SER A CA 1
ATOM 927 C C . SER A 1 112 ? 14.050 -16.122 9.022 1.00 88.75 112 SER A C 1
ATOM 929 O O . SER A 1 112 ? 14.553 -17.246 9.089 1.00 88.75 112 SER A O 1
ATOM 931 N N . LEU A 1 113 ? 14.667 -15.013 9.435 1.00 87.75 113 LEU A N 1
ATOM 932 C CA . LEU A 1 113 ? 16.014 -15.020 9.986 1.00 87.75 113 LEU A CA 1
ATOM 933 C C . LEU A 1 113 ? 16.052 -15.784 11.314 1.00 87.75 113 LEU A C 1
ATOM 935 O O . LEU A 1 113 ? 16.819 -16.732 11.451 1.00 87.75 113 LEU A O 1
ATOM 939 N N . GLU A 1 114 ? 15.169 -15.439 12.249 1.00 88.12 114 GLU A N 1
ATOM 940 C CA . GLU A 1 114 ? 15.246 -15.943 13.624 1.00 88.12 114 GLU A CA 1
ATOM 941 C C . GLU A 1 114 ? 14.703 -17.371 13.771 1.00 88.12 114 GLU A C 1
ATOM 943 O O . GLU A 1 114 ? 15.323 -18.222 14.407 1.00 88.12 114 GLU A O 1
ATOM 948 N N . LEU A 1 115 ? 13.566 -17.697 13.139 1.00 87.56 115 LEU A N 1
ATOM 949 C CA . LEU A 1 115 ? 12.965 -19.031 13.286 1.00 87.56 115 LEU A CA 1
ATOM 950 C C . LEU A 1 115 ? 13.531 -20.062 12.311 1.00 87.56 115 LEU A C 1
ATOM 952 O O . LEU A 1 115 ? 13.608 -21.246 12.642 1.00 87.56 115 LEU A O 1
ATOM 956 N N . PHE A 1 116 ? 13.888 -19.638 11.098 1.00 87.88 116 PHE A N 1
ATOM 957 C CA . PHE A 1 116 ? 14.267 -20.556 10.022 1.00 87.88 116 PHE A CA 1
ATOM 958 C C . PHE A 1 116 ? 15.744 -20.461 9.639 1.00 87.88 116 PHE A C 1
ATOM 960 O O . PHE A 1 116 ? 16.192 -21.266 8.822 1.00 87.88 116 PHE A O 1
ATOM 967 N N . LYS A 1 117 ? 16.506 -19.518 10.220 1.00 86.31 117 LYS A N 1
ATOM 968 C CA . LYS A 1 117 ? 17.906 -19.235 9.848 1.00 86.31 117 LYS A CA 1
ATOM 969 C C . LYS A 1 117 ? 18.065 -19.001 8.345 1.00 86.31 117 LYS A C 1
ATOM 971 O O . LYS A 1 117 ? 19.100 -19.312 7.759 1.00 86.31 117 LYS A O 1
ATOM 976 N N . ALA A 1 118 ? 17.001 -18.498 7.724 1.00 83.19 118 ALA A N 1
ATOM 977 C CA . ALA A 1 118 ? 16.923 -18.233 6.305 1.00 83.19 118 ALA A CA 1
ATOM 978 C C . ALA A 1 118 ? 17.102 -16.733 6.105 1.00 83.19 118 ALA A C 1
ATOM 980 O O . ALA A 1 118 ? 16.223 -15.943 6.458 1.00 83.19 118 ALA A O 1
ATOM 981 N N . ASP A 1 119 ? 18.249 -16.356 5.548 1.00 77.62 119 ASP A N 1
ATOM 982 C CA . ASP A 1 119 ? 18.507 -14.970 5.192 1.00 77.62 119 ASP A CA 1
ATOM 983 C C . ASP A 1 119 ? 17.619 -14.583 4.004 1.00 77.62 119 ASP A C 1
ATOM 985 O O . ASP A 1 119 ? 17.641 -15.217 2.942 1.00 77.62 119 ASP A O 1
ATOM 989 N N . VAL A 1 120 ? 16.788 -13.565 4.205 1.00 74.94 120 VAL A N 1
ATOM 990 C CA . VAL A 1 120 ? 15.934 -13.019 3.156 1.00 74.94 120 VAL A CA 1
ATOM 991 C C . VAL A 1 120 ? 16.656 -11.815 2.590 1.00 74.94 120 VAL A C 1
ATOM 993 O O . VAL A 1 120 ? 16.716 -10.758 3.215 1.00 74.94 120 VAL A O 1
ATOM 996 N N . SER A 1 121 ? 17.183 -11.985 1.377 1.00 69.62 121 SER A N 1
ATOM 997 C CA . SER A 1 121 ? 17.907 -10.939 0.658 1.00 69.62 121 SER A CA 1
ATOM 998 C C . SER A 1 121 ? 17.139 -9.620 0.688 1.00 69.62 121 SER A C 1
ATOM 1000 O O . SER A 1 121 ? 15.969 -9.593 0.295 1.00 69.62 121 SER A O 1
ATOM 1002 N N . PHE A 1 122 ? 17.800 -8.532 1.094 1.00 64.94 122 PHE A N 1
ATOM 1003 C CA . PHE A 1 122 ? 17.220 -7.193 1.045 1.00 64.94 122 PHE A CA 1
ATOM 1004 C C . PHE A 1 122 ? 16.711 -6.884 -0.361 1.00 64.94 122 PHE A C 1
ATOM 1006 O O . PHE A 1 122 ? 17.473 -6.795 -1.324 1.00 64.94 122 PHE A O 1
ATOM 1013 N N . MET A 1 123 ? 15.397 -6.732 -0.460 1.00 71.38 123 MET A N 1
ATOM 1014 C CA . MET A 1 123 ? 14.727 -6.368 -1.691 1.00 71.38 123 MET A CA 1
ATOM 1015 C C . MET A 1 123 ? 14.723 -4.849 -1.867 1.00 71.38 123 MET A C 1
ATOM 1017 O O . MET A 1 123 ? 14.732 -4.102 -0.885 1.00 71.38 123 MET A O 1
ATOM 1021 N N . SER A 1 124 ? 14.664 -4.375 -3.113 1.00 74.62 124 SER A N 1
ATOM 1022 C CA . SER A 1 124 ? 14.396 -2.962 -3.366 1.00 74.62 124 SER A CA 1
ATOM 1023 C C . SER A 1 124 ? 13.055 -2.556 -2.740 1.00 74.62 124 SER A C 1
ATOM 1025 O O . SER A 1 124 ? 12.066 -3.292 -2.811 1.00 74.62 124 SER A O 1
ATOM 1027 N N . LEU A 1 125 ? 13.016 -1.368 -2.124 1.00 75.50 125 LEU A N 1
ATOM 1028 C CA . LEU A 1 125 ? 11.799 -0.802 -1.521 1.00 75.50 125 LEU A CA 1
ATOM 1029 C C . LEU A 1 125 ? 10.631 -0.809 -2.513 1.00 75.50 125 LEU A C 1
ATOM 1031 O O . LEU A 1 125 ? 9.497 -1.133 -2.161 1.00 75.50 125 LEU A O 1
ATOM 1035 N N . ASP A 1 126 ? 10.945 -0.518 -3.771 1.00 76.62 126 ASP A N 1
ATOM 1036 C CA . ASP A 1 126 ? 10.001 -0.482 -4.871 1.00 76.62 126 ASP A CA 1
ATOM 1037 C C . ASP A 1 126 ? 9.318 -1.822 -5.138 1.00 76.62 126 ASP A C 1
ATOM 1039 O O . ASP A 1 126 ? 8.125 -1.833 -5.413 1.00 76.62 126 ASP A O 1
ATOM 1043 N N . ALA A 1 127 ? 10.011 -2.954 -5.009 1.00 79.44 127 ALA A N 1
ATOM 1044 C CA . ALA A 1 127 ? 9.399 -4.259 -5.253 1.00 79.44 127 ALA A CA 1
ATOM 1045 C C . ALA A 1 127 ? 8.429 -4.684 -4.135 1.00 79.44 127 ALA A C 1
ATOM 1047 O O . ALA A 1 127 ? 7.455 -5.394 -4.393 1.00 79.44 127 ALA A O 1
ATOM 1048 N N . VAL A 1 128 ? 8.663 -4.228 -2.901 1.00 86.06 128 VAL A N 1
ATOM 1049 C CA . VAL A 1 128 ? 7.811 -4.540 -1.742 1.00 86.06 128 VAL A CA 1
ATOM 1050 C C . VAL A 1 128 ? 6.572 -3.646 -1.699 1.00 86.06 128 VAL A C 1
ATOM 1052 O O . VAL A 1 128 ? 5.500 -4.083 -1.275 1.00 86.06 128 VAL A O 1
ATOM 1055 N N . MET A 1 129 ? 6.691 -2.395 -2.138 1.00 89.56 129 MET A N 1
ATOM 1056 C CA . MET A 1 129 ? 5.606 -1.417 -2.107 1.00 89.56 129 MET A CA 1
ATOM 1057 C C . MET A 1 129 ? 4.643 -1.573 -3.300 1.00 89.56 129 MET A C 1
ATOM 1059 O O . MET A 1 129 ? 5.026 -2.085 -4.351 1.00 89.56 129 MET A O 1
ATOM 1063 N N . PRO A 1 130 ? 3.393 -1.070 -3.208 1.00 90.44 130 PRO A N 1
ATOM 1064 C CA . PRO A 1 130 ? 2.448 -1.116 -4.329 1.00 90.44 130 PRO A CA 1
ATOM 1065 C C . PRO A 1 130 ? 2.949 -0.380 -5.585 1.00 90.44 130 PRO A C 1
ATOM 1067 O O . PRO A 1 130 ? 2.478 -0.648 -6.690 1.00 90.44 130 PRO A O 1
ATOM 1070 N N . THR A 1 131 ? 3.900 0.548 -5.435 1.00 89.94 131 THR A N 1
ATOM 1071 C CA . THR A 1 131 ? 4.575 1.237 -6.547 1.00 89.94 131 THR A CA 1
ATOM 1072 C C . THR A 1 131 ? 5.364 0.287 -7.446 1.00 89.94 131 THR A C 1
ATOM 1074 O O . THR A 1 131 ? 5.526 0.600 -8.625 1.00 89.94 131 THR A O 1
ATOM 1077 N N . GLY A 1 132 ? 5.731 -0.901 -6.950 1.00 87.81 132 GLY A N 1
ATOM 1078 C CA . GLY A 1 132 ? 6.378 -1.982 -7.696 1.00 87.81 132 GLY A CA 1
ATOM 1079 C C . GLY A 1 132 ? 5.653 -2.389 -8.969 1.00 87.81 132 GLY A C 1
ATOM 1080 O O . GLY A 1 132 ? 6.278 -2.847 -9.920 1.00 87.81 132 GLY A O 1
ATOM 1081 N N . MET A 1 133 ? 4.339 -2.154 -9.045 1.00 89.75 133 MET A N 1
ATOM 1082 C CA . MET A 1 133 ? 3.575 -2.389 -10.270 1.00 89.75 133 MET A CA 1
ATOM 1083 C C . MET A 1 133 ? 4.039 -1.528 -11.454 1.00 89.75 133 MET A C 1
ATOM 1085 O O . MET A 1 133 ? 3.845 -1.930 -12.601 1.00 89.75 133 MET A O 1
ATOM 1089 N N . ILE A 1 134 ? 4.634 -0.365 -11.170 1.00 91.06 134 ILE A N 1
ATOM 1090 C CA . ILE A 1 134 ? 5.091 0.631 -12.144 1.00 91.06 134 ILE A CA 1
ATOM 1091 C C . ILE A 1 134 ? 6.621 0.651 -12.225 1.00 91.06 134 ILE A C 1
ATOM 1093 O O . ILE A 1 134 ? 7.166 0.608 -13.326 1.00 91.06 134 ILE A O 1
ATOM 1097 N N . SER A 1 135 ? 7.318 0.718 -11.088 1.00 88.81 135 SER A N 1
ATOM 1098 C CA . SER A 1 135 ? 8.783 0.839 -11.060 1.00 88.81 135 SER A CA 1
ATOM 1099 C C . SER A 1 135 ? 9.469 -0.379 -11.665 1.00 88.81 135 SER A C 1
ATOM 1101 O O . SER A 1 135 ? 10.356 -0.220 -12.494 1.00 88.81 135 SER A O 1
ATOM 1103 N N . PHE A 1 136 ? 8.991 -1.591 -11.371 1.00 84.31 136 PHE A N 1
ATOM 1104 C CA . PHE A 1 136 ? 9.652 -2.803 -11.845 1.00 84.31 136 PHE A CA 1
ATOM 1105 C C . PHE A 1 136 ? 9.664 -2.967 -13.372 1.00 84.31 136 PHE A C 1
ATOM 1107 O O . PHE A 1 136 ? 10.745 -3.203 -13.911 1.00 84.31 136 PHE A O 1
ATOM 1114 N N . PRO A 1 137 ? 8.535 -2.840 -14.111 1.00 88.00 137 PRO A N 1
ATOM 1115 C CA . PRO A 1 137 ? 8.609 -2.818 -15.569 1.00 88.00 137 PRO A CA 1
ATOM 1116 C C . PRO A 1 137 ? 9.559 -1.722 -16.070 1.00 88.00 137 PRO A C 1
ATOM 1118 O O . PRO A 1 137 ? 10.325 -1.968 -16.996 1.00 88.00 137 PRO A O 1
ATOM 1121 N N . GLY A 1 138 ? 9.551 -0.546 -15.433 1.00 88.56 138 GLY A N 1
ATOM 1122 C CA . GLY A 1 138 ? 10.479 0.544 -15.736 1.00 88.56 138 GLY A CA 1
ATOM 1123 C C . GLY A 1 138 ? 11.943 0.113 -15.648 1.00 88.56 138 GLY A C 1
ATOM 1124 O O . GLY A 1 138 ? 12.662 0.209 -16.640 1.00 88.56 138 GLY A O 1
ATOM 1125 N N . ASP A 1 139 ? 12.356 -0.421 -14.502 1.00 86.19 139 ASP A N 1
ATOM 1126 C CA . ASP A 1 139 ? 13.734 -0.849 -14.243 1.00 86.19 139 ASP A CA 1
ATOM 1127 C C . ASP A 1 139 ? 14.143 -2.031 -15.133 1.00 86.19 139 ASP A C 1
ATOM 1129 O O . ASP A 1 139 ? 15.241 -2.052 -15.690 1.00 86.19 139 ASP A O 1
ATOM 1133 N N . PHE A 1 140 ? 13.241 -2.999 -15.327 1.00 85.19 140 PHE A N 1
ATOM 1134 C CA . PHE A 1 140 ? 13.477 -4.168 -16.176 1.00 85.19 140 PHE A CA 1
ATOM 1135 C C . PHE A 1 140 ? 13.767 -3.774 -17.619 1.00 85.19 140 PHE A C 1
ATOM 1137 O O . PHE A 1 140 ? 14.790 -4.163 -18.187 1.00 85.19 140 PHE A O 1
ATOM 1144 N N . PHE A 1 141 ? 12.881 -2.982 -18.224 1.00 88.25 141 PHE A N 1
ATOM 1145 C CA . PHE A 1 141 ? 13.094 -2.561 -19.600 1.00 88.25 141 PHE A CA 1
ATOM 1146 C C . PHE A 1 141 ? 14.202 -1.527 -19.709 1.00 88.25 141 PHE A C 1
ATOM 1148 O O . PHE A 1 141 ? 14.856 -1.515 -20.742 1.00 88.25 141 PHE A O 1
ATOM 1155 N N . ALA A 1 142 ? 14.481 -0.716 -18.682 1.00 88.12 142 ALA A N 1
ATOM 1156 C CA . ALA A 1 142 ? 15.649 0.160 -18.695 1.00 88.12 142 ALA A CA 1
ATOM 1157 C C . ALA A 1 142 ? 16.942 -0.643 -18.920 1.00 88.12 142 ALA A C 1
ATOM 1159 O O . ALA A 1 142 ? 17.729 -0.280 -19.791 1.00 88.12 142 ALA A O 1
ATOM 1160 N N . LEU A 1 143 ? 17.122 -1.786 -18.244 1.00 87.06 143 LEU A N 1
ATOM 1161 C CA . LEU A 1 143 ? 18.287 -2.651 -18.478 1.00 87.06 143 LEU A CA 1
ATOM 1162 C C . LEU A 1 143 ? 18.343 -3.208 -19.905 1.00 87.06 143 LEU A C 1
ATOM 1164 O O . LEU A 1 143 ? 19.418 -3.224 -20.508 1.00 87.06 143 LEU A O 1
ATOM 1168 N N . LEU A 1 144 ? 17.201 -3.640 -20.452 1.00 87.56 144 LEU A N 1
ATOM 1169 C CA . LEU A 1 144 ? 17.116 -4.153 -21.824 1.00 87.56 144 LEU A CA 1
ATOM 1170 C C . LEU A 1 144 ? 17.414 -3.062 -22.861 1.00 87.56 144 LEU A C 1
ATOM 1172 O O . LEU A 1 144 ? 18.164 -3.289 -23.807 1.00 87.56 144 LEU A O 1
ATOM 1176 N N . ILE A 1 145 ? 16.864 -1.866 -22.654 1.00 88.06 145 ILE A N 1
ATOM 1177 C CA . ILE A 1 145 ? 17.049 -0.686 -23.505 1.00 88.06 145 ILE A CA 1
ATOM 1178 C C . ILE A 1 145 ? 18.520 -0.235 -23.485 1.00 88.06 1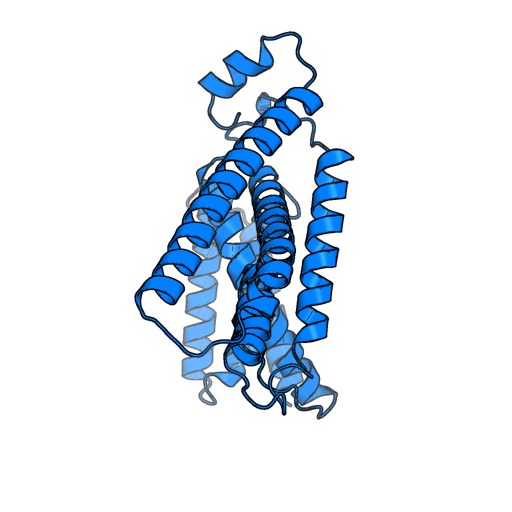45 ILE A C 1
ATOM 1180 O O . ILE A 1 145 ? 19.060 0.142 -24.526 1.00 88.06 145 ILE A O 1
ATOM 1184 N N . GLU A 1 146 ? 19.177 -0.301 -22.324 1.00 86.94 146 GLU A N 1
ATOM 1185 C CA . GLU A 1 146 ? 20.584 0.072 -22.123 1.00 86.94 146 GLU A CA 1
ATOM 1186 C C . GLU A 1 146 ? 21.589 -1.053 -22.434 1.00 86.94 146 GLU A C 1
ATOM 1188 O O . GLU A 1 146 ? 22.793 -0.849 -22.268 1.00 86.94 146 GLU A O 1
ATOM 1193 N N . LYS A 1 147 ? 21.133 -2.236 -22.877 1.00 82.94 147 LYS A N 1
ATOM 1194 C CA . LYS A 1 147 ? 21.976 -3.424 -23.139 1.00 82.94 147 LYS A CA 1
ATOM 1195 C C . LYS A 1 147 ? 22.840 -3.852 -21.946 1.00 82.94 147 LYS A C 1
ATOM 1197 O O . LYS A 1 147 ? 23.943 -4.375 -22.122 1.00 82.94 147 LYS A O 1
ATOM 1202 N N . ARG A 1 148 ? 22.372 -3.624 -20.718 1.00 77.56 148 ARG A N 1
ATOM 1203 C CA . ARG A 1 148 ? 23.099 -4.031 -19.508 1.00 77.56 148 ARG A CA 1
ATOM 1204 C C . ARG A 1 148 ? 22.872 -5.513 -19.212 1.00 77.56 148 ARG A C 1
ATOM 1206 O O . ARG A 1 148 ? 21.811 -6.061 -19.499 1.00 77.56 148 ARG A O 1
ATOM 1213 N N . SER A 1 149 ? 23.886 -6.164 -18.637 1.00 67.88 149 SER A N 1
ATOM 1214 C CA . SER A 1 149 ? 23.809 -7.581 -18.260 1.00 67.88 149 SER A CA 1
ATOM 1215 C C . SER A 1 149 ? 22.742 -7.814 -17.185 1.00 67.88 149 SER A C 1
ATOM 1217 O O . SER A 1 149 ? 22.634 -7.044 -16.233 1.00 67.88 149 SER A O 1
ATOM 1219 N N . TYR A 1 150 ? 21.983 -8.899 -17.345 1.00 64.06 150 TYR A N 1
ATOM 1220 C CA . TYR A 1 150 ? 20.791 -9.251 -16.564 1.00 64.06 150 TYR A CA 1
ATOM 1221 C C . TYR A 1 150 ? 21.088 -9.873 -15.184 1.00 64.06 150 TYR A C 1
ATOM 1223 O O . TYR A 1 150 ? 20.180 -10.264 -14.454 1.00 64.06 150 TYR A O 1
ATOM 1231 N N . ASN A 1 151 ? 22.355 -10.002 -14.796 1.00 56.19 151 ASN A N 1
ATOM 1232 C CA . ASN A 1 151 ? 22.707 -10.872 -13.679 1.00 56.19 151 ASN A CA 1
ATOM 1233 C C . ASN A 1 151 ? 22.432 -10.201 -12.316 1.00 56.19 151 ASN A C 1
ATOM 1235 O O . ASN A 1 151 ? 23.094 -9.233 -11.948 1.00 56.19 151 ASN A O 1
ATOM 1239 N N . ASN A 1 152 ? 21.487 -10.788 -11.567 1.00 55.56 152 ASN A N 1
ATOM 1240 C CA . ASN A 1 152 ? 21.228 -10.667 -10.119 1.00 55.56 152 ASN A CA 1
ATOM 1241 C C . ASN A 1 152 ? 20.167 -9.665 -9.620 1.00 55.56 152 ASN A C 1
ATOM 1243 O O . ASN A 1 152 ? 19.831 -9.725 -8.441 1.00 55.56 152 ASN A O 1
ATOM 1247 N N . TYR A 1 153 ? 19.590 -8.784 -10.447 1.00 54.19 153 TYR A N 1
ATOM 1248 C CA . TYR A 1 153 ? 18.623 -7.783 -9.936 1.00 54.19 153 TYR A CA 1
ATOM 1249 C C . TYR A 1 153 ? 17.172 -8.303 -9.824 1.00 54.19 153 TYR A C 1
ATOM 1251 O O . TYR A 1 153 ? 16.359 -7.721 -9.114 1.00 54.19 153 TYR A O 1
ATOM 1259 N N . PHE A 1 154 ? 16.831 -9.395 -10.520 1.00 56.62 154 PHE A N 1
ATOM 1260 C CA . PHE A 1 154 ? 15.433 -9.797 -10.755 1.00 56.62 154 PHE A CA 1
ATOM 1261 C C . PHE A 1 154 ? 14.984 -11.092 -10.058 1.00 56.62 154 PHE A C 1
ATOM 1263 O O . PHE A 1 154 ? 13.777 -11.306 -9.920 1.00 56.62 154 PHE A O 1
ATOM 1270 N N . ASP A 1 155 ? 15.911 -11.929 -9.584 1.00 62.69 155 ASP A N 1
ATOM 1271 C CA . ASP A 1 155 ? 15.582 -13.284 -9.108 1.00 62.69 155 ASP A CA 1
ATOM 1272 C C . ASP A 1 155 ? 14.783 -13.311 -7.795 1.00 62.69 155 ASP A C 1
ATOM 1274 O O . ASP A 1 155 ? 13.953 -14.200 -7.605 1.00 62.69 155 ASP A O 1
ATOM 1278 N N . SER A 1 156 ? 14.956 -12.329 -6.904 1.00 63.31 156 SER A N 1
ATOM 1279 C CA . SER A 1 156 ? 14.234 -12.294 -5.621 1.00 63.31 156 SER A CA 1
ATOM 1280 C C . SER A 1 156 ? 12.955 -11.449 -5.651 1.00 63.31 156 SER A C 1
ATOM 1282 O O . SER A 1 156 ? 12.028 -11.719 -4.888 1.00 63.31 156 SER A O 1
ATOM 1284 N N . SER A 1 157 ? 12.851 -10.455 -6.541 1.00 72.88 157 SER A N 1
ATOM 1285 C CA . SER A 1 157 ? 11.753 -9.473 -6.520 1.00 72.88 157 SER A CA 1
ATOM 1286 C C . SER A 1 157 ? 10.492 -9.895 -7.269 1.00 72.88 157 SER A C 1
ATOM 1288 O O . SER A 1 157 ? 9.398 -9.473 -6.887 1.00 72.88 157 SER A O 1
ATOM 1290 N N . TRP A 1 158 ? 10.605 -10.728 -8.312 1.00 74.38 158 TRP A N 1
ATOM 1291 C CA . TRP A 1 158 ? 9.497 -11.026 -9.235 1.00 74.38 158 TRP A CA 1
ATOM 1292 C C . TRP A 1 158 ? 8.234 -11.552 -8.529 1.00 74.38 158 TRP A C 1
ATOM 1294 O O . TRP A 1 158 ? 7.117 -11.191 -8.909 1.00 74.38 158 TRP A O 1
ATOM 1304 N N . GLY A 1 159 ? 8.399 -12.346 -7.464 1.00 78.38 159 GLY A N 1
ATOM 1305 C CA . GLY A 1 159 ? 7.289 -12.914 -6.698 1.00 78.38 159 GLY A CA 1
ATOM 1306 C C . GLY A 1 159 ? 6.403 -11.848 -6.046 1.00 78.38 159 GLY A C 1
ATOM 1307 O O . GLY A 1 159 ? 5.176 -11.944 -6.106 1.00 78.38 159 GLY A O 1
ATOM 1308 N N . PHE A 1 160 ? 6.999 -10.785 -5.497 1.00 79.00 160 PHE A N 1
ATOM 1309 C CA . PHE A 1 160 ? 6.253 -9.684 -4.874 1.00 79.00 160 PHE A CA 1
ATOM 1310 C C . PHE A 1 160 ? 5.510 -8.835 -5.903 1.00 79.00 160 PHE A C 1
ATOM 1312 O O . PHE A 1 160 ? 4.408 -8.355 -5.642 1.00 79.00 160 PHE A O 1
ATOM 1319 N N . ILE A 1 161 ? 6.057 -8.702 -7.107 1.00 78.75 161 ILE A N 1
ATOM 1320 C CA . ILE A 1 161 ? 5.396 -7.965 -8.185 1.00 78.75 161 ILE A CA 1
ATOM 1321 C C . ILE A 1 161 ? 4.194 -8.739 -8.699 1.00 78.75 161 ILE A C 1
ATOM 1323 O O . ILE A 1 161 ? 3.101 -8.180 -8.779 1.00 78.75 161 ILE A O 1
ATOM 1327 N N . VAL A 1 162 ? 4.356 -10.033 -8.986 1.00 86.19 162 VAL A N 1
ATOM 1328 C CA . VAL A 1 162 ? 3.223 -10.887 -9.370 1.00 86.19 162 VAL A CA 1
ATOM 1329 C C . VAL A 1 162 ? 2.158 -10.857 -8.275 1.00 86.19 162 VAL A C 1
ATOM 1331 O O . VAL A 1 162 ? 0.978 -10.680 -8.577 1.00 86.19 162 VAL A O 1
ATOM 1334 N N . MET A 1 163 ? 2.565 -10.919 -7.003 1.00 88.75 163 MET A N 1
ATOM 1335 C CA . MET A 1 163 ? 1.661 -10.752 -5.869 1.00 88.75 163 MET A CA 1
ATOM 1336 C C . MET A 1 163 ? 0.901 -9.417 -5.937 1.00 88.75 163 MET A C 1
ATOM 1338 O O . MET A 1 163 ? -0.320 -9.424 -5.797 1.00 88.75 163 MET A O 1
ATOM 1342 N N . TRP A 1 164 ? 1.558 -8.285 -6.205 1.00 91.25 164 TRP A N 1
ATOM 1343 C CA . TRP A 1 164 ? 0.886 -6.984 -6.312 1.00 91.25 164 TRP A CA 1
ATOM 1344 C C . TRP A 1 164 ? -0.097 -6.882 -7.472 1.00 91.25 164 TR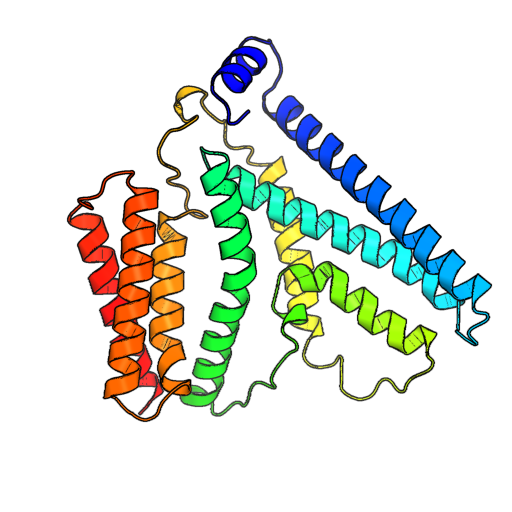P A C 1
ATOM 1346 O O . TRP A 1 164 ? -1.186 -6.320 -7.303 1.00 91.25 164 TRP A O 1
ATOM 1356 N N . TYR A 1 165 ? 0.246 -7.453 -8.627 1.00 90.94 165 TYR A N 1
ATOM 1357 C CA . TYR A 1 165 ? -0.669 -7.542 -9.762 1.00 90.94 165 TYR A CA 1
ATOM 1358 C C . TYR A 1 165 ? -1.906 -8.366 -9.382 1.00 90.94 165 TYR A C 1
ATOM 1360 O O . TYR A 1 165 ? -3.035 -7.910 -9.570 1.00 90.94 165 TYR A O 1
ATOM 1368 N N . VAL A 1 166 ? -1.708 -9.536 -8.766 1.00 93.00 166 VAL A N 1
ATOM 1369 C CA . VAL A 1 166 ? -2.793 -10.422 -8.313 1.00 93.00 166 VAL A CA 1
ATOM 1370 C C . VAL A 1 166 ? -3.665 -9.749 -7.251 1.00 93.00 166 VAL A C 1
ATOM 1372 O O . VAL A 1 166 ? -4.892 -9.766 -7.371 1.00 93.00 166 VAL A O 1
ATOM 1375 N N . ILE A 1 167 ? -3.061 -9.104 -6.247 1.00 92.81 167 ILE A N 1
ATOM 1376 C CA . ILE A 1 167 ? -3.778 -8.354 -5.207 1.00 92.81 167 ILE A CA 1
ATOM 1377 C C . ILE A 1 167 ? -4.628 -7.264 -5.853 1.00 92.81 167 ILE A C 1
ATOM 1379 O O . ILE A 1 167 ? -5.812 -7.156 -5.544 1.00 92.81 167 ILE A O 1
ATOM 1383 N N . SER A 1 168 ? -4.065 -6.477 -6.769 1.00 92.69 168 SER A N 1
ATOM 1384 C CA . SER A 1 168 ? -4.774 -5.355 -7.390 1.00 92.69 168 SER A CA 1
ATOM 1385 C C . SER A 1 168 ? -5.923 -5.811 -8.286 1.00 92.69 168 SER A C 1
ATOM 1387 O O . SER A 1 168 ? -7.000 -5.215 -8.241 1.00 92.69 168 SER A O 1
ATOM 1389 N N . ILE A 1 169 ? -5.746 -6.908 -9.029 1.00 92.62 169 ILE A N 1
ATOM 1390 C CA . ILE A 1 169 ? -6.823 -7.544 -9.801 1.00 92.62 169 ILE A CA 1
ATOM 1391 C C . ILE A 1 169 ? -7.928 -8.041 -8.863 1.00 92.62 169 ILE A C 1
ATOM 1393 O O . ILE A 1 169 ? -9.101 -7.732 -9.075 1.00 92.62 169 ILE A O 1
ATOM 1397 N N . GLY A 1 170 ? -7.570 -8.764 -7.797 1.00 91.38 170 GLY A N 1
ATOM 1398 C CA . GLY A 1 170 ? -8.533 -9.282 -6.823 1.00 91.38 170 GLY A CA 1
ATOM 1399 C C . GLY A 1 170 ? -9.307 -8.164 -6.126 1.00 91.38 170 GLY A C 1
ATOM 1400 O O . GLY A 1 170 ? -10.529 -8.214 -5.996 1.00 91.38 170 GLY A O 1
ATOM 1401 N N . VAL A 1 171 ? -8.610 -7.099 -5.746 1.00 89.56 171 VAL A N 1
ATOM 1402 C CA . VAL A 1 171 ? -9.182 -5.901 -5.137 1.00 89.56 171 VAL A CA 1
ATOM 1403 C C . VAL A 1 171 ? -10.107 -5.152 -6.110 1.00 89.56 171 VAL A C 1
ATOM 1405 O O . VAL A 1 171 ? -11.198 -4.730 -5.713 1.00 89.56 171 VAL A O 1
ATOM 1408 N N . GLY A 1 172 ? -9.729 -5.044 -7.386 1.00 86.25 172 GLY A N 1
ATOM 1409 C CA . GLY A 1 172 ? -10.574 -4.501 -8.451 1.00 86.25 172 GLY A CA 1
ATOM 1410 C C . GLY A 1 172 ? -11.840 -5.328 -8.682 1.00 86.25 172 GLY A C 1
ATOM 1411 O O . GLY A 1 172 ? -12.940 -4.779 -8.747 1.00 86.25 172 GLY A O 1
ATOM 1412 N N . ALA A 1 173 ? -11.724 -6.657 -8.702 1.00 85.25 173 ALA A N 1
ATOM 1413 C CA . ALA A 1 173 ? -12.874 -7.553 -8.786 1.00 85.25 173 ALA A CA 1
ATOM 1414 C C . ALA A 1 173 ? -13.809 -7.369 -7.579 1.00 85.25 173 ALA A C 1
ATOM 1416 O O . ALA A 1 173 ? -15.010 -7.149 -7.746 1.00 85.25 173 ALA A O 1
ATOM 1417 N N . LEU A 1 174 ? -13.268 -7.354 -6.355 1.00 83.25 174 LEU A N 1
ATOM 1418 C CA . LEU A 1 174 ? -14.046 -7.091 -5.138 1.00 83.25 174 LEU A CA 1
ATOM 1419 C C . LEU A 1 174 ? -14.763 -5.739 -5.187 1.00 83.25 174 LEU A C 1
ATOM 1421 O O . LEU A 1 174 ? -15.879 -5.615 -4.687 1.00 83.25 174 LEU A O 1
ATOM 1425 N N . MET A 1 175 ? -14.147 -4.724 -5.785 1.00 80.56 175 MET A N 1
ATOM 1426 C CA . MET A 1 175 ? -14.748 -3.406 -5.960 1.00 80.56 175 MET A CA 1
ATOM 1427 C C . MET A 1 175 ? -15.961 -3.431 -6.905 1.00 80.56 175 MET A C 1
ATOM 1429 O O . MET A 1 175 ? -16.956 -2.758 -6.630 1.00 80.56 175 MET A O 1
ATOM 1433 N N . LEU A 1 176 ? -15.905 -4.232 -7.974 1.00 75.44 176 LEU A N 1
ATOM 1434 C CA . LEU A 1 176 ? -16.997 -4.400 -8.939 1.00 75.44 176 LEU A CA 1
ATOM 1435 C C . LEU A 1 176 ? -18.139 -5.277 -8.398 1.00 75.44 176 LEU A C 1
ATOM 1437 O O . LEU A 1 176 ? -19.312 -4.957 -8.603 1.00 75.44 176 LEU A O 1
ATOM 1441 N N . PHE A 1 177 ? -17.814 -6.355 -7.676 1.00 71.62 177 PHE A N 1
ATOM 1442 C CA . PHE A 1 177 ? -18.803 -7.312 -7.159 1.00 71.62 177 PHE A CA 1
ATOM 1443 C C . PHE A 1 177 ? -19.406 -6.907 -5.808 1.00 71.62 177 PHE A C 1
ATOM 1445 O O . PHE A 1 177 ? -20.591 -7.146 -5.570 1.00 71.62 177 PHE A O 1
ATOM 1452 N N . TYR A 1 178 ? -18.637 -6.222 -4.956 1.00 68.88 178 TYR A N 1
ATOM 1453 C CA . TYR A 1 178 ? -19.072 -5.720 -3.650 1.00 68.88 178 TYR A CA 1
ATOM 1454 C C . TYR A 1 178 ? -18.957 -4.196 -3.552 1.00 68.88 178 TYR A C 1
ATOM 1456 O O . TYR A 1 178 ? -18.259 -3.675 -2.666 1.00 68.88 178 TYR A O 1
ATOM 1464 N N . PRO A 1 179 ? -19.681 -3.436 -4.395 1.00 63.00 179 PRO A N 1
ATOM 1465 C CA . PRO A 1 179 ? -19.850 -2.023 -4.141 1.00 63.00 179 PRO A CA 1
ATOM 1466 C C . PRO A 1 179 ? -20.600 -1.934 -2.817 1.00 63.00 179 PRO A C 1
ATOM 1468 O O . PRO A 1 179 ? -21.793 -2.236 -2.738 1.00 63.00 179 PRO A O 1
ATOM 1471 N N . LYS A 1 180 ? -19.883 -1.574 -1.741 1.00 59.41 180 LYS A N 1
ATOM 1472 C CA . LYS A 1 180 ? -20.506 -1.207 -0.470 1.00 59.41 180 LYS A CA 1
ATOM 1473 C C . LYS A 1 180 ? -21.630 -0.262 -0.845 1.00 59.41 180 LYS A C 1
ATOM 1475 O O . LYS A 1 180 ? -21.340 0.815 -1.370 1.00 59.41 180 LYS A O 1
ATOM 1480 N N . ALA A 1 181 ? -22.872 -0.662 -0.581 1.00 53.56 181 ALA A N 1
ATOM 1481 C CA . ALA A 1 181 ? -24.013 0.226 -0.635 1.00 53.56 181 ALA A CA 1
ATOM 1482 C C . ALA A 1 181 ? -23.709 1.355 0.352 1.00 53.56 181 ALA A C 1
ATOM 1484 O O . ALA A 1 181 ? -23.953 1.234 1.553 1.00 53.56 181 ALA A O 1
ATOM 1485 N N . HIS A 1 182 ? -23.050 2.408 -0.136 1.00 59.50 182 HIS A N 1
ATOM 1486 C CA . HIS A 1 182 ? -22.757 3.583 0.650 1.00 59.50 182 HIS A CA 1
ATOM 1487 C C . HIS A 1 182 ? -24.130 4.144 0.992 1.00 59.50 182 HIS A C 1
ATOM 1489 O O . HIS A 1 182 ? -24.895 4.603 0.134 1.00 59.50 182 HIS A O 1
ATOM 1495 N N . LYS A 1 183 ? -24.503 3.948 2.255 1.00 63.09 183 LYS A N 1
ATOM 1496 C CA . LYS A 1 183 ? -25.669 4.598 2.818 1.00 63.09 183 LYS A CA 1
ATOM 1497 C C . LYS A 1 183 ? -25.283 6.072 2.957 1.00 63.09 183 LYS A C 1
ATOM 1499 O O . LYS A 1 183 ? -24.216 6.326 3.522 1.00 63.09 183 LYS A O 1
ATOM 1504 N N . PRO A 1 184 ? -26.084 7.017 2.440 1.00 60.94 184 PRO A N 1
ATOM 1505 C CA . PRO A 1 184 ? -25.808 8.448 2.590 1.00 60.94 184 PRO A CA 1
ATOM 1506 C C . PRO A 1 184 ? -25.570 8.829 4.059 1.00 60.94 184 PRO A C 1
ATOM 1508 O O . PRO A 1 184 ? -24.662 9.591 4.357 1.00 60.94 184 PRO A O 1
ATOM 1511 N N . GLU A 1 185 ? -26.267 8.163 4.980 1.00 62.84 185 GLU A N 1
ATOM 1512 C CA . GLU A 1 185 ? -26.120 8.286 6.439 1.00 62.84 185 GLU A CA 1
ATOM 1513 C C . GLU A 1 185 ? -24.698 8.031 6.974 1.00 62.84 185 GLU A C 1
ATOM 1515 O O . GLU A 1 185 ? -24.343 8.506 8.049 1.00 62.84 185 GLU A O 1
ATOM 1520 N N . LYS A 1 186 ? -23.869 7.259 6.256 1.00 66.31 186 LYS A N 1
ATOM 1521 C CA . LYS A 1 186 ? -22.482 6.970 6.661 1.00 66.31 186 LYS A CA 1
ATOM 1522 C C . LYS A 1 186 ? -21.490 8.021 6.167 1.00 66.31 186 LYS A C 1
ATOM 1524 O O . LYS A 1 186 ? -20.318 7.975 6.533 1.00 66.31 186 LYS A O 1
ATOM 1529 N N . VAL A 1 187 ? -21.913 8.964 5.328 1.00 66.81 187 VAL A N 1
ATOM 1530 C CA . VAL A 1 187 ? -21.036 10.042 4.862 1.00 66.81 187 VAL A CA 1
ATOM 1531 C C . VAL A 1 187 ? -20.669 10.910 6.066 1.00 66.81 187 VAL A C 1
ATOM 1533 O O . VAL A 1 187 ? -21.523 11.310 6.844 1.00 66.81 187 VAL A O 1
ATOM 1536 N N . GLN A 1 188 ? -19.371 11.157 6.255 1.00 73.00 188 GLN A N 1
ATOM 1537 C CA . GLN A 1 188 ? -18.801 11.820 7.437 1.00 73.00 188 GLN A CA 1
ATOM 1538 C C . GLN A 1 188 ? -18.907 11.084 8.785 1.00 73.00 188 GLN A C 1
ATOM 1540 O O . GLN A 1 188 ? -18.384 11.595 9.783 1.00 73.00 188 GLN A O 1
ATOM 1545 N N . SER A 1 189 ? -19.460 9.870 8.833 1.00 79.50 189 SER A N 1
ATOM 1546 C CA . SER A 1 189 ? -19.399 9.038 10.038 1.00 79.50 189 SER A CA 1
ATOM 1547 C C . SER A 1 189 ? -17.992 8.455 10.251 1.00 79.50 189 SER A C 1
ATOM 1549 O O . SER A 1 189 ? -17.098 8.592 9.411 1.00 79.50 189 SER A O 1
ATOM 1551 N N . LYS A 1 190 ? -17.772 7.777 11.387 1.00 82.12 190 LYS A N 1
ATOM 1552 C CA . LYS A 1 190 ? -16.507 7.070 11.662 1.00 82.12 190 LYS A CA 1
ATOM 1553 C C . LYS A 1 190 ? -16.211 6.036 10.571 1.00 82.12 190 LYS A C 1
ATOM 1555 O O . LYS A 1 190 ? -17.112 5.302 10.160 1.00 82.12 190 LYS A O 1
ATOM 1560 N N . SER A 1 191 ? -14.963 5.984 10.107 1.00 83.56 191 SER A N 1
ATOM 1561 C CA . SER A 1 191 ? -14.490 5.036 9.087 1.00 83.56 191 SER A CA 1
ATOM 1562 C C . SER A 1 191 ? -14.150 3.681 9.724 1.00 83.56 191 SER A C 1
ATOM 1564 O O . SER A 1 191 ? -12.982 3.358 9.919 1.00 83.56 191 SER A O 1
ATOM 1566 N N . ASP A 1 192 ? -15.178 2.904 10.076 1.00 82.56 192 ASP A N 1
ATOM 1567 C CA . ASP A 1 192 ? -15.056 1.593 10.747 1.00 82.56 192 ASP A CA 1
ATOM 1568 C C . ASP A 1 192 ? -15.089 0.418 9.750 1.00 82.56 192 ASP A C 1
ATOM 1570 O O . ASP A 1 192 ? -15.947 -0.463 9.776 1.00 82.56 192 ASP A O 1
ATOM 1574 N N . SER A 1 193 ? -14.199 0.448 8.761 1.00 85.06 193 SER A N 1
ATOM 1575 C CA . SER A 1 193 ? -14.009 -0.679 7.847 1.00 85.06 193 SER A CA 1
ATOM 1576 C C . SER A 1 193 ? -12.895 -1.598 8.324 1.00 85.06 193 SER A C 1
ATOM 1578 O O . SER A 1 193 ? -11.938 -1.136 8.935 1.00 85.06 193 SER A O 1
ATOM 1580 N N . TRP A 1 194 ? -12.960 -2.871 7.927 1.00 84.56 194 TRP A N 1
ATOM 1581 C CA . TRP A 1 194 ? -11.866 -3.820 8.151 1.00 84.56 194 TRP A CA 1
ATOM 1582 C C . TRP A 1 194 ? -10.556 -3.361 7.490 1.00 84.56 194 TRP A C 1
ATOM 1584 O O . TRP A 1 194 ? -9.508 -3.412 8.106 1.00 84.56 194 TRP A O 1
ATOM 1594 N N . PHE A 1 195 ? -10.632 -2.760 6.300 1.00 86.06 195 PHE A N 1
ATOM 1595 C CA . PHE A 1 195 ? -9.503 -2.098 5.625 1.00 86.06 195 PHE A CA 1
ATOM 1596 C C . PHE A 1 195 ? -9.274 -0.643 6.088 1.00 86.06 195 PHE A C 1
ATOM 1598 O O . PHE A 1 195 ? -8.920 0.225 5.299 1.00 86.06 195 PHE A O 1
ATOM 1605 N N . GLY A 1 196 ? -9.632 -0.320 7.330 1.00 88.19 196 GLY A N 1
ATOM 1606 C CA . GLY A 1 196 ? -9.524 1.032 7.879 1.00 88.19 196 GLY A CA 1
ATOM 1607 C C . GLY A 1 196 ? -8.810 1.042 9.223 1.00 88.19 196 GLY A C 1
ATOM 1608 O O . GLY A 1 196 ? -8.185 0.057 9.610 1.00 88.19 196 GLY A O 1
ATOM 1609 N N . TYR A 1 197 ? -8.939 2.147 9.961 1.00 90.00 197 TYR A N 1
ATOM 1610 C CA . TYR A 1 197 ? -8.237 2.369 11.233 1.00 90.00 197 TYR A CA 1
ATOM 1611 C C . TYR A 1 197 ? -8.347 1.212 12.230 1.00 90.00 197 TYR A C 1
ATOM 1613 O O . TYR A 1 197 ? -7.374 0.922 12.919 1.00 90.00 197 TYR A O 1
ATOM 1621 N N . ARG A 1 198 ? -9.503 0.531 12.274 1.00 89.50 198 ARG A N 1
ATOM 1622 C CA . ARG A 1 198 ? -9.766 -0.588 13.189 1.00 89.50 198 ARG A CA 1
ATOM 1623 C C . ARG A 1 198 ? -8.719 -1.703 13.102 1.00 89.50 198 ARG A C 1
ATOM 1625 O O . ARG A 1 198 ? -8.430 -2.309 14.123 1.00 89.50 198 ARG A O 1
ATOM 1632 N N . VAL A 1 199 ? -8.197 -1.990 11.911 1.00 91.50 199 VAL A N 1
ATOM 1633 C CA . VAL A 1 199 ? -7.161 -3.020 11.709 1.00 91.50 199 VAL A CA 1
ATOM 1634 C C . VAL A 1 199 ? -5.811 -2.375 11.441 1.00 91.50 199 VAL A C 1
ATOM 1636 O O . VAL A 1 199 ? -4.808 -2.846 11.961 1.00 91.50 199 VAL A O 1
ATOM 1639 N N . LEU A 1 200 ? -5.784 -1.266 10.694 1.00 93.12 200 LEU A N 1
ATOM 1640 C CA . LEU A 1 200 ? -4.544 -0.580 10.343 1.00 93.12 200 LEU A CA 1
ATOM 1641 C C . LEU A 1 200 ? -3.743 -0.153 11.572 1.00 93.12 200 LEU A C 1
ATOM 1643 O O . LEU A 1 200 ? -2.554 -0.434 11.621 1.00 93.12 200 LEU A O 1
ATOM 1647 N N . ILE A 1 201 ? -4.364 0.494 12.565 1.00 93.75 201 ILE A N 1
ATOM 1648 C CA . ILE A 1 201 ? -3.609 1.006 13.720 1.00 93.75 201 ILE A CA 1
ATOM 1649 C C . ILE A 1 201 ? -2.997 -0.149 14.536 1.00 93.75 201 ILE A C 1
ATOM 1651 O O . ILE A 1 201 ? -1.785 -0.115 14.752 1.00 93.75 201 ILE A O 1
ATOM 1655 N N . PRO A 1 202 ? -3.763 -1.187 14.946 1.00 94.31 202 PRO A N 1
ATOM 1656 C CA . PRO A 1 202 ? -3.197 -2.378 15.584 1.00 94.31 202 PRO A CA 1
ATOM 1657 C C . PRO A 1 202 ? -2.081 -3.038 14.784 1.00 94.31 202 PRO A C 1
ATOM 1659 O O . PRO A 1 202 ? -1.057 -3.391 15.356 1.00 94.31 202 PRO A O 1
ATOM 1662 N N . LEU A 1 203 ? -2.282 -3.200 13.473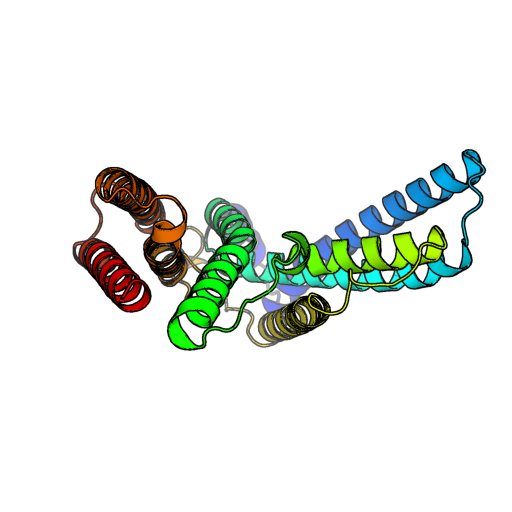 1.00 94.56 203 LEU A N 1
ATOM 1663 C CA . LEU A 1 203 ? -1.337 -3.894 12.610 1.00 94.56 203 LEU A CA 1
ATOM 1664 C C . LEU A 1 203 ? -0.016 -3.129 12.518 1.00 94.56 203 LEU A C 1
ATOM 1666 O O . LEU A 1 203 ? 1.024 -3.730 12.735 1.00 94.56 203 LEU A O 1
ATOM 1670 N N . PHE A 1 204 ? -0.067 -1.813 12.292 1.00 94.31 204 PHE A N 1
ATOM 1671 C CA . PHE A 1 204 ? 1.116 -0.947 12.276 1.00 94.31 204 PHE A CA 1
ATOM 1672 C C . PHE A 1 204 ? 1.874 -0.974 13.601 1.00 94.31 204 PHE A C 1
ATOM 1674 O O . PHE A 1 204 ? 3.096 -1.096 13.614 1.00 94.31 204 PHE A O 1
ATOM 1681 N N . LEU A 1 205 ? 1.151 -0.843 14.715 1.00 94.50 205 LEU A N 1
ATOM 1682 C CA . LEU A 1 205 ? 1.760 -0.837 16.040 1.00 94.50 205 LEU A CA 1
ATOM 1683 C C . LEU A 1 205 ? 2.421 -2.186 16.341 1.00 94.50 205 LEU A C 1
ATOM 1685 O O . LEU A 1 205 ? 3.559 -2.220 16.800 1.00 94.50 205 LEU A O 1
ATOM 1689 N N . PHE A 1 206 ? 1.741 -3.291 16.031 1.00 94.94 206 PHE A N 1
ATOM 1690 C CA . PHE A 1 206 ? 2.283 -4.635 16.194 1.00 94.94 206 PHE A CA 1
ATOM 1691 C C . PHE A 1 206 ? 3.522 -4.862 15.319 1.00 94.94 206 PHE A C 1
ATOM 1693 O O . PHE A 1 206 ? 4.566 -5.240 15.837 1.00 94.94 206 PHE A O 1
ATOM 1700 N N . THR A 1 207 ? 3.453 -4.583 14.014 1.00 92.94 207 THR A N 1
ATOM 1701 C CA . THR A 1 207 ? 4.597 -4.799 13.115 1.00 92.94 207 THR A CA 1
ATOM 1702 C C . THR A 1 207 ? 5.797 -3.964 13.542 1.00 92.94 207 THR A C 1
ATOM 1704 O O . THR A 1 207 ? 6.888 -4.507 13.648 1.00 92.94 207 THR A O 1
ATOM 1707 N N . MET A 1 208 ? 5.588 -2.681 13.870 1.00 90.88 208 MET A N 1
ATOM 1708 C CA . MET A 1 208 ? 6.666 -1.801 14.328 1.00 90.88 208 MET A CA 1
ATOM 1709 C C . MET A 1 208 ? 7.294 -2.314 15.622 1.00 90.88 208 MET A C 1
ATOM 1711 O O . MET A 1 208 ? 8.504 -2.471 15.692 1.00 90.88 208 MET A O 1
ATOM 1715 N N . THR A 1 209 ? 6.486 -2.620 16.640 1.00 91.06 209 THR A N 1
ATOM 1716 C CA . THR A 1 209 ? 7.011 -3.105 17.930 1.00 91.06 209 THR A CA 1
ATOM 1717 C C . THR A 1 209 ? 7.848 -4.374 17.784 1.00 91.06 209 THR A C 1
ATOM 1719 O O . THR A 1 209 ? 8.882 -4.479 18.435 1.00 91.06 209 THR A O 1
ATOM 1722 N N . VAL A 1 210 ? 7.475 -5.288 16.882 1.00 90.75 210 VAL A N 1
ATOM 1723 C CA . VAL A 1 210 ? 8.254 -6.507 16.626 1.00 90.75 210 VAL A CA 1
ATOM 1724 C C . VAL A 1 210 ? 9.559 -6.230 15.877 1.00 90.75 210 VAL A C 1
ATOM 1726 O O . VAL A 1 210 ? 10.582 -6.824 16.216 1.00 90.75 210 VAL A O 1
ATOM 1729 N N . THR A 1 211 ? 9.551 -5.356 14.869 1.00 87.31 211 THR A N 1
ATOM 1730 C CA . THR A 1 211 ? 10.725 -5.107 14.010 1.00 87.31 211 THR A CA 1
ATOM 1731 C C . THR A 1 211 ? 11.742 -4.138 14.618 1.00 87.31 211 THR A C 1
ATOM 1733 O O . THR A 1 211 ? 12.855 -4.034 14.120 1.00 87.31 211 THR A O 1
ATOM 1736 N N . LEU A 1 212 ? 11.390 -3.410 15.682 1.00 82.75 212 LEU A N 1
ATOM 1737 C CA . LEU A 1 212 ? 12.248 -2.375 16.278 1.00 82.75 212 LEU A CA 1
ATOM 1738 C C . LEU A 1 212 ? 13.507 -2.895 16.978 1.00 82.75 212 LEU A C 1
ATOM 1740 O O . LEU A 1 212 ? 14.424 -2.107 17.189 1.00 82.75 212 LEU A O 1
ATOM 1744 N N . THR A 1 213 ? 13.570 -4.176 17.346 1.00 71.62 213 THR A N 1
ATOM 1745 C CA . THR A 1 213 ? 14.775 -4.742 17.981 1.00 71.62 213 THR A CA 1
ATOM 1746 C C . THR A 1 213 ? 15.988 -4.704 17.052 1.00 71.62 213 THR A C 1
ATOM 1748 O O . THR A 1 213 ? 17.100 -4.593 17.539 1.00 71.62 213 THR A O 1
ATOM 1751 N N . GLU A 1 214 ? 15.778 -4.710 15.731 1.00 68.06 214 GLU A N 1
ATOM 1752 C CA . GLU A 1 214 ? 16.844 -4.587 14.722 1.00 68.06 214 GLU A CA 1
ATOM 1753 C C . GLU A 1 214 ? 17.530 -3.213 14.738 1.00 68.06 214 GLU A C 1
ATOM 1755 O O . GLU A 1 214 ? 18.631 -3.041 14.224 1.00 68.06 214 GLU A O 1
ATOM 1760 N N . LEU A 1 215 ? 16.856 -2.190 15.273 1.00 67.69 215 LEU A N 1
ATOM 1761 C CA . LEU A 1 215 ? 17.335 -0.810 15.200 1.00 67.69 215 LEU A CA 1
ATOM 1762 C C . LEU A 1 215 ? 18.243 -0.433 16.373 1.00 67.69 215 LEU A C 1
ATOM 1764 O O . LEU A 1 215 ? 18.927 0.590 16.299 1.00 67.69 215 LEU A O 1
ATOM 1768 N N . SER A 1 216 ? 18.238 -1.202 17.466 1.00 68.38 216 SER A N 1
ATOM 1769 C CA . SER A 1 216 ? 19.129 -0.947 18.594 1.00 68.38 216 SER A CA 1
ATOM 1770 C C . SER A 1 216 ? 19.228 -2.127 19.557 1.00 68.38 216 SER A C 1
ATOM 1772 O O . SER A 1 216 ? 18.223 -2.537 20.136 1.00 68.38 216 SER A O 1
ATOM 1774 N N . ASP A 1 217 ? 20.462 -2.538 19.855 1.00 71.38 217 ASP A N 1
ATOM 1775 C CA . ASP A 1 217 ? 20.778 -3.487 20.934 1.00 71.38 217 ASP A CA 1
ATOM 1776 C C . ASP A 1 217 ? 20.543 -2.890 22.335 1.00 71.38 217 ASP A C 1
ATOM 1778 O O . ASP A 1 217 ? 20.491 -3.594 23.347 1.00 71.38 217 ASP A O 1
ATOM 1782 N N . TYR A 1 218 ? 20.396 -1.563 22.428 1.00 82.19 218 TYR A N 1
ATOM 1783 C CA . TYR A 1 218 ? 20.189 -0.875 23.694 1.00 82.19 218 TYR A CA 1
ATOM 1784 C C . TYR A 1 218 ? 18.710 -0.860 24.073 1.00 82.19 218 TYR A C 1
ATOM 1786 O O . TYR A 1 218 ? 17.903 -0.118 23.507 1.00 82.19 218 TYR A O 1
ATOM 1794 N N . ILE A 1 219 ? 18.377 -1.585 25.144 1.00 81.81 219 ILE A N 1
ATOM 1795 C CA . ILE A 1 219 ? 17.005 -1.684 25.664 1.00 81.81 219 ILE A CA 1
ATOM 1796 C C . ILE A 1 219 ? 16.358 -0.315 25.938 1.00 81.81 219 ILE A C 1
ATOM 1798 O O . ILE A 1 219 ? 15.164 -0.134 25.710 1.00 81.81 219 ILE A O 1
ATOM 1802 N N . GLY A 1 220 ? 17.144 0.679 26.368 1.00 84.00 220 GLY A N 1
ATOM 1803 C CA . GLY A 1 220 ? 16.658 2.042 26.590 1.00 84.00 220 GLY A CA 1
ATOM 1804 C C . GLY A 1 220 ? 16.174 2.720 25.304 1.00 84.00 220 GLY A C 1
ATOM 1805 O O . GLY A 1 220 ? 15.109 3.333 25.298 1.00 84.00 220 GLY A O 1
ATOM 1806 N N . VAL A 1 221 ? 16.913 2.565 24.201 1.00 84.81 221 VAL A N 1
ATOM 1807 C CA . VAL A 1 221 ? 16.540 3.117 22.888 1.00 84.81 221 VAL A CA 1
ATOM 1808 C C . VAL A 1 221 ? 15.313 2.392 22.342 1.00 84.81 221 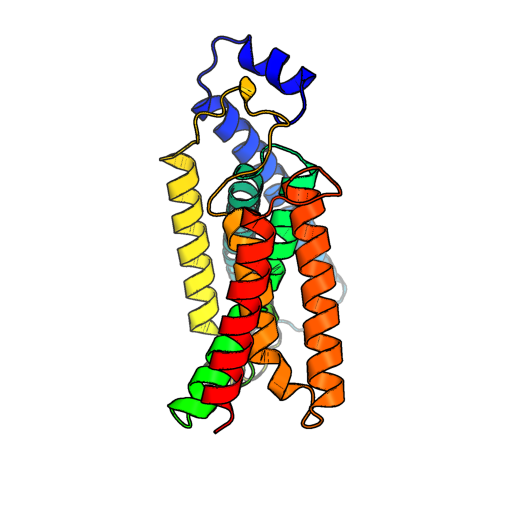VAL A C 1
ATOM 1810 O O . VAL A 1 221 ? 14.370 3.044 21.895 1.00 84.81 221 VAL A O 1
ATOM 1813 N N . TYR A 1 222 ? 15.274 1.062 22.461 1.00 84.69 222 TYR A N 1
ATOM 1814 C CA . TYR A 1 222 ? 14.109 0.259 22.085 1.00 84.69 222 TYR A CA 1
ATOM 1815 C C . TYR A 1 222 ? 12.831 0.728 22.800 1.00 84.69 222 TYR A C 1
ATOM 1817 O O . TYR A 1 222 ? 11.819 0.988 22.151 1.00 84.69 222 TYR A O 1
ATOM 1825 N N . LEU A 1 223 ? 12.877 0.922 24.123 1.00 85.81 223 LEU A N 1
ATOM 1826 C CA . LEU A 1 223 ? 11.719 1.390 24.895 1.00 85.81 223 LEU A CA 1
ATOM 1827 C C . LEU A 1 223 ? 11.268 2.801 24.493 1.00 85.81 223 LEU A C 1
ATOM 1829 O O . LEU A 1 223 ? 10.064 3.052 24.412 1.00 85.81 223 LEU A O 1
ATOM 1833 N N . ILE A 1 224 ? 12.206 3.710 24.199 1.00 89.31 224 ILE A N 1
ATOM 1834 C CA . ILE A 1 224 ? 11.890 5.058 23.697 1.00 89.31 224 ILE A CA 1
ATOM 1835 C C . ILE A 1 224 ? 11.166 4.974 22.348 1.00 89.31 224 ILE A C 1
ATOM 1837 O O . ILE A 1 224 ? 10.169 5.670 22.141 1.00 89.31 224 ILE A O 1
ATOM 1841 N N . LEU A 1 225 ? 11.631 4.111 21.441 1.00 89.31 225 LEU A N 1
ATOM 1842 C CA . LEU A 1 225 ? 10.995 3.912 20.142 1.00 89.31 225 LEU A CA 1
ATOM 1843 C C . LEU A 1 225 ? 9.605 3.283 20.285 1.00 89.31 225 LEU A C 1
ATOM 1845 O O . LEU A 1 225 ? 8.642 3.793 19.720 1.00 89.31 225 LEU A O 1
ATOM 1849 N N . VAL A 1 226 ? 9.450 2.234 21.094 1.00 89.81 226 VAL A N 1
ATOM 1850 C CA . VAL A 1 226 ? 8.132 1.634 21.364 1.00 89.81 226 VAL A CA 1
ATOM 1851 C C . VAL A 1 226 ? 7.162 2.678 21.921 1.00 89.81 226 VAL A C 1
ATOM 1853 O O . VAL A 1 226 ? 6.018 2.763 21.470 1.00 89.81 226 VAL A O 1
ATOM 1856 N N . PHE A 1 227 ? 7.616 3.518 22.854 1.00 90.88 227 PHE A N 1
ATOM 1857 C CA . PHE A 1 227 ? 6.794 4.587 23.413 1.00 90.88 227 PHE A CA 1
ATOM 1858 C C . PHE A 1 227 ? 6.405 5.639 22.363 1.00 90.88 227 PHE A C 1
ATOM 1860 O O . PHE A 1 227 ? 5.247 6.059 22.318 1.00 90.88 227 PHE A O 1
ATOM 1867 N N . SER A 1 228 ? 7.324 6.035 21.476 1.00 91.50 228 SER A N 1
ATOM 1868 C CA . SER A 1 228 ? 7.023 6.997 20.409 1.00 91.50 228 SER A CA 1
ATOM 1869 C C . SER A 1 228 ? 5.996 6.443 19.412 1.00 91.50 228 SER A C 1
ATOM 1871 O O . SER A 1 228 ? 5.037 7.139 19.067 1.00 91.50 228 SER A O 1
ATOM 1873 N N . PHE A 1 229 ? 6.100 5.167 19.029 1.00 90.81 229 PHE A N 1
ATOM 1874 C CA . PHE A 1 229 ? 5.102 4.512 18.179 1.00 90.81 229 PHE A CA 1
ATOM 1875 C C . PHE A 1 229 ? 3.757 4.325 18.879 1.00 90.81 229 PHE A C 1
ATOM 1877 O O . PHE A 1 229 ? 2.714 4.486 18.242 1.00 90.81 229 PHE A O 1
ATOM 1884 N N . LEU A 1 230 ? 3.752 4.060 20.186 1.00 93.12 230 LEU A N 1
ATOM 1885 C CA . LEU A 1 230 ? 2.525 4.016 20.979 1.00 93.12 230 LEU A CA 1
ATOM 1886 C C . LEU A 1 230 ? 1.823 5.381 20.981 1.00 93.12 230 LEU A C 1
ATOM 1888 O O . LEU A 1 230 ? 0.607 5.434 20.793 1.00 93.12 230 LEU A O 1
ATOM 1892 N N . LEU A 1 231 ? 2.565 6.488 21.108 1.00 92.88 231 LEU A N 1
ATOM 1893 C CA . LEU A 1 231 ? 2.008 7.841 20.988 1.00 92.88 231 LEU A CA 1
ATOM 1894 C C . LEU A 1 231 ? 1.429 8.106 19.592 1.00 92.88 231 LEU A C 1
ATOM 1896 O O . LEU A 1 231 ? 0.319 8.630 19.479 1.00 92.88 231 LEU A O 1
ATOM 1900 N N . ILE A 1 232 ? 2.129 7.706 18.527 1.00 93.19 232 ILE A N 1
ATOM 1901 C CA . ILE A 1 232 ? 1.626 7.830 17.148 1.00 93.19 232 ILE A CA 1
ATOM 1902 C C . ILE A 1 232 ? 0.333 7.020 16.973 1.00 93.19 232 ILE A C 1
ATOM 1904 O O . ILE A 1 232 ? -0.650 7.524 16.425 1.00 93.19 232 ILE A O 1
ATOM 1908 N N . ALA A 1 233 ? 0.292 5.789 17.483 1.00 93.06 233 ALA A N 1
ATOM 1909 C CA . ALA A 1 233 ? -0.895 4.944 17.431 1.00 93.06 233 ALA A CA 1
ATOM 1910 C C . ALA A 1 233 ? -2.055 5.534 18.254 1.00 93.06 233 ALA A C 1
ATOM 1912 O O . ALA A 1 233 ? -3.202 5.519 17.799 1.00 93.06 233 ALA A O 1
ATOM 1913 N N . TYR A 1 234 ? -1.770 6.125 19.419 1.00 93.12 234 TYR A N 1
ATOM 1914 C CA . TYR A 1 234 ? -2.747 6.860 20.223 1.00 93.12 234 TYR A CA 1
ATOM 1915 C C . TYR A 1 234 ? -3.350 8.034 19.440 1.00 93.12 234 TYR A C 1
ATOM 1917 O O . TYR A 1 234 ? -4.574 8.164 19.374 1.00 93.12 234 TYR A O 1
ATOM 1925 N N . ILE A 1 235 ? -2.516 8.843 18.775 1.00 92.44 235 ILE A N 1
ATOM 1926 C CA . ILE A 1 235 ? -2.973 9.924 17.885 1.00 92.44 235 ILE A CA 1
ATOM 1927 C C . ILE A 1 235 ? -3.847 9.351 16.761 1.00 92.44 235 ILE A C 1
ATOM 1929 O O . ILE A 1 235 ? -4.918 9.891 16.472 1.00 92.44 235 ILE A O 1
ATOM 1933 N N . GLY A 1 236 ? -3.458 8.215 16.178 1.00 91.06 236 GLY A N 1
ATOM 1934 C CA . GLY A 1 236 ? -4.273 7.481 15.208 1.00 91.06 236 GLY A CA 1
ATOM 1935 C C . GLY A 1 236 ? -5.671 7.143 15.740 1.00 91.06 236 GLY A C 1
ATOM 1936 O O . GLY A 1 236 ? -6.668 7.358 15.046 1.00 91.06 236 GLY A O 1
ATOM 1937 N N . TYR A 1 237 ? -5.779 6.687 16.991 1.00 91.50 237 TYR A N 1
ATOM 1938 C CA . TYR A 1 237 ? -7.069 6.407 17.630 1.00 91.50 237 TYR A CA 1
ATOM 1939 C C . TYR A 1 237 ? -7.881 7.666 17.939 1.00 91.50 237 TYR A C 1
ATOM 1941 O O . TYR A 1 237 ? -9.104 7.639 17.796 1.00 91.50 237 TYR A O 1
ATOM 1949 N N . VAL A 1 238 ? -7.237 8.781 18.291 1.00 90.56 238 VAL A N 1
ATOM 1950 C CA . VAL A 1 238 ? -7.909 10.086 18.425 1.00 90.56 238 VAL A CA 1
ATOM 1951 C C . VAL A 1 238 ? -8.529 10.504 17.087 1.00 90.56 238 VAL A C 1
ATOM 1953 O O . VAL A 1 238 ? -9.694 10.916 17.039 1.00 90.56 238 VAL A O 1
ATOM 1956 N N . ILE A 1 239 ? -7.797 10.325 15.980 1.00 89.31 239 ILE A N 1
ATOM 1957 C CA . ILE A 1 239 ? -8.298 10.583 14.623 1.00 89.31 239 ILE A CA 1
ATOM 1958 C C . ILE A 1 239 ? -9.457 9.636 14.289 1.00 89.31 239 ILE A C 1
ATOM 1960 O O . ILE A 1 239 ? -10.484 10.098 13.788 1.00 89.31 239 ILE A O 1
ATOM 1964 N N . TYR A 1 240 ? -9.336 8.341 14.589 1.00 89.25 240 TYR A N 1
ATOM 1965 C CA . TYR A 1 240 ? -10.382 7.344 14.350 1.00 89.25 240 TYR A CA 1
ATOM 1966 C C . TYR A 1 240 ? -11.669 7.636 15.137 1.00 89.25 240 TYR A C 1
ATOM 1968 O O . TYR A 1 240 ? -12.769 7.666 14.575 1.00 89.25 240 TYR A O 1
ATOM 1976 N N . GLU A 1 241 ? -11.548 7.877 16.443 1.00 87.38 241 GLU A N 1
ATOM 1977 C CA . GLU A 1 241 ? -12.689 8.069 17.331 1.00 87.38 241 GLU A CA 1
ATOM 1978 C C . GLU A 1 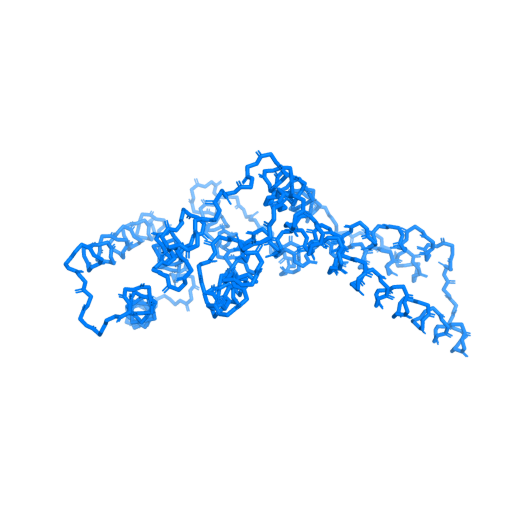241 ? -13.278 9.477 17.294 1.00 87.38 241 GLU A C 1
ATOM 1980 O O . GLU A 1 241 ? -14.415 9.652 17.746 1.00 87.38 241 GLU A O 1
ATOM 1985 N N . ARG A 1 242 ? -12.555 10.447 16.718 1.00 84.81 242 ARG A N 1
ATOM 1986 C CA . ARG A 1 242 ? -12.928 11.870 16.647 1.00 84.81 242 ARG A CA 1
ATOM 1987 C C . ARG A 1 242 ? -13.078 12.527 18.020 1.00 84.81 242 ARG A C 1
ATOM 1989 O O . ARG A 1 242 ? -13.865 13.457 18.176 1.00 84.81 242 ARG A O 1
ATOM 1996 N N . LYS A 1 243 ? -12.368 12.016 19.025 1.00 87.00 243 LYS A N 1
ATOM 1997 C CA . LYS A 1 243 ? -12.414 12.490 20.412 1.00 87.00 243 LYS A CA 1
ATOM 1998 C C . LYS A 1 243 ? -11.015 12.408 21.012 1.00 87.00 243 LYS A C 1
ATOM 2000 O O . LYS A 1 243 ? -10.319 11.428 20.777 1.00 87.00 243 LYS A O 1
ATOM 2005 N N . PHE A 1 244 ? -10.635 13.409 21.808 1.00 78.25 244 PHE A N 1
ATOM 2006 C CA . PHE A 1 244 ? -9.355 13.412 22.530 1.00 78.25 244 PHE A CA 1
ATOM 2007 C C . PHE A 1 244 ? -9.273 12.299 23.576 1.00 78.25 244 PHE A C 1
ATOM 2009 O O . PHE A 1 244 ? -8.233 11.665 23.723 1.00 78.25 244 PHE A O 1
ATOM 2016 N N . LYS A 1 245 ? -10.377 12.046 24.288 1.00 86.75 245 LYS A N 1
ATOM 2017 C CA . LYS A 1 245 ? -10.492 10.917 25.210 1.00 86.75 245 LYS A CA 1
ATOM 2018 C C . LYS A 1 245 ? -10.940 9.685 24.428 1.00 86.75 245 LYS A C 1
ATOM 2020 O O . LYS A 1 245 ? -12.111 9.598 24.049 1.00 86.75 245 LYS A O 1
ATOM 2025 N N . ILE A 1 246 ? -10.001 8.774 24.182 1.00 88.62 246 ILE A N 1
ATOM 2026 C CA . ILE A 1 246 ? -10.276 7.497 23.517 1.00 88.62 246 ILE A CA 1
ATOM 2027 C C . ILE A 1 246 ? -11.089 6.572 24.427 1.00 88.62 246 ILE A C 1
ATOM 2029 O O . ILE A 1 246 ? -11.026 6.655 25.657 1.00 88.62 246 ILE A O 1
ATOM 2033 N N . SER A 1 247 ? -11.873 5.682 23.828 1.00 88.81 247 SER A N 1
ATOM 2034 C CA . SER A 1 247 ? -12.614 4.671 24.573 1.00 88.81 247 SER A CA 1
ATOM 2035 C C . SER A 1 247 ? -11.675 3.682 25.273 1.00 88.81 247 SER A C 1
ATOM 2037 O O . SER A 1 247 ? -10.609 3.339 24.761 1.00 88.81 247 SER A O 1
ATOM 2039 N N . ILE A 1 248 ? -12.109 3.157 26.425 1.00 89.44 248 ILE A N 1
ATOM 2040 C CA . ILE A 1 248 ? -11.383 2.101 27.156 1.00 89.44 248 ILE A CA 1
ATOM 2041 C C . ILE A 1 248 ? -11.108 0.896 26.251 1.00 89.44 248 ILE A C 1
ATOM 2043 O O . ILE A 1 248 ? -10.038 0.308 26.327 1.00 89.44 248 ILE A O 1
ATOM 2047 N N . LYS A 1 249 ? -12.038 0.561 25.348 1.00 91.00 249 LYS A N 1
ATOM 2048 C CA . LYS A 1 249 ? -11.854 -0.529 24.383 1.00 91.00 249 LYS A CA 1
ATOM 2049 C C . LYS A 1 249 ? -10.648 -0.279 23.473 1.00 91.00 249 LYS A C 1
ATOM 2051 O O . LYS A 1 249 ? -9.822 -1.167 23.328 1.00 91.00 249 LYS A O 1
ATOM 2056 N N . SER A 1 250 ? -10.517 0.919 22.907 1.00 90.00 250 SER A N 1
ATOM 2057 C CA . SER A 1 250 ? -9.371 1.274 22.055 1.00 90.00 250 SER A CA 1
ATOM 2058 C C . SER A 1 250 ? -8.059 1.341 22.831 1.00 90.00 250 SER A C 1
ATOM 2060 O O . SER A 1 250 ? -7.021 0.937 22.315 1.00 90.00 250 SER A O 1
ATOM 2062 N N . LEU A 1 251 ? -8.107 1.784 24.089 1.00 90.81 251 LEU A N 1
ATOM 2063 C CA . LEU A 1 251 ? -6.945 1.775 24.978 1.00 90.81 251 LEU A CA 1
ATOM 2064 C C . LEU A 1 251 ? -6.491 0.341 25.291 1.00 90.81 251 LEU A C 1
ATOM 2066 O O . LEU A 1 251 ? -5.303 0.044 25.207 1.00 90.81 251 LEU A O 1
ATOM 2070 N N . LEU A 1 252 ? -7.429 -0.569 25.572 1.00 92.19 252 LEU A N 1
ATOM 2071 C CA . LEU A 1 252 ? -7.133 -1.992 25.745 1.00 92.19 252 LEU A CA 1
ATOM 2072 C C . LEU A 1 252 ? -6.540 -2.603 24.474 1.00 92.19 252 LEU A C 1
ATOM 2074 O O . LEU A 1 252 ? -5.583 -3.365 24.572 1.00 92.19 252 LEU A O 1
ATOM 2078 N N . VAL A 1 253 ? -7.051 -2.252 23.288 1.00 93.69 253 VAL A N 1
ATOM 2079 C CA . VAL A 1 253 ? -6.462 -2.713 22.021 1.00 93.69 253 VAL A CA 1
ATOM 2080 C C . VAL A 1 253 ? -5.021 -2.221 21.890 1.00 93.69 253 VAL A C 1
ATOM 2082 O O . VAL A 1 253 ? -4.154 -3.043 21.646 1.00 93.69 253 VAL A O 1
ATOM 2085 N N . LEU A 1 254 ? -4.740 -0.935 22.129 1.00 93.44 254 LEU A N 1
ATOM 2086 C CA . LEU A 1 254 ? -3.372 -0.392 22.092 1.00 93.44 254 LEU A CA 1
ATOM 2087 C C . LEU A 1 254 ? -2.414 -1.133 23.032 1.00 93.44 254 LEU A C 1
ATOM 2089 O O . LEU A 1 254 ? -1.321 -1.528 22.622 1.00 93.44 254 LEU A O 1
ATOM 2093 N N . LEU A 1 255 ? -2.818 -1.326 24.291 1.00 92.62 255 LEU A N 1
ATOM 2094 C CA . LEU A 1 255 ? -1.986 -2.004 25.283 1.00 92.62 255 LEU A CA 1
ATOM 2095 C C . LEU A 1 255 ? -1.756 -3.466 24.907 1.00 92.62 255 LEU A C 1
ATOM 2097 O O . LEU A 1 255 ? -0.618 -3.920 24.892 1.00 92.62 255 LEU A O 1
ATOM 2101 N N . THR A 1 256 ? -2.816 -4.191 24.549 1.00 94.75 256 THR A N 1
ATOM 2102 C CA . THR A 1 256 ? -2.705 -5.608 24.174 1.00 94.75 256 THR A CA 1
ATOM 2103 C C . THR A 1 256 ? -1.869 -5.802 22.914 1.00 94.75 256 THR A C 1
ATOM 2105 O O . THR A 1 256 ? -1.022 -6.686 22.902 1.00 94.75 256 THR A O 1
ATOM 2108 N N . THR A 1 257 ? -2.011 -4.957 21.889 1.00 95.00 257 THR A N 1
ATOM 2109 C CA . THR A 1 257 ? -1.189 -5.049 20.670 1.00 95.00 257 THR A CA 1
ATOM 2110 C C . THR A 1 257 ? 0.277 -4.745 20.941 1.00 95.00 257 THR A C 1
ATOM 2112 O O . THR A 1 257 ? 1.142 -5.410 20.383 1.00 95.00 257 THR A O 1
ATOM 2115 N N . THR A 1 258 ? 0.561 -3.779 21.821 1.00 93.75 258 THR A N 1
ATOM 2116 C CA . THR A 1 258 ? 1.941 -3.446 22.206 1.00 93.75 258 THR A CA 1
ATOM 2117 C C . THR A 1 258 ? 2.566 -4.585 23.005 1.00 93.75 258 THR A C 1
ATOM 2119 O O . THR A 1 258 ? 3.678 -5.003 22.705 1.00 93.75 258 THR A O 1
ATOM 2122 N N . LEU A 1 259 ? 1.843 -5.129 23.992 1.00 93.75 259 LEU A N 1
ATOM 2123 C CA . LEU A 1 259 ? 2.315 -6.255 24.799 1.00 93.75 259 LEU A CA 1
ATOM 2124 C C . LEU A 1 259 ? 2.558 -7.497 23.940 1.00 93.75 259 LEU A C 1
ATOM 2126 O O . LEU A 1 259 ? 3.598 -8.128 24.079 1.00 93.75 259 LEU A O 1
ATOM 2130 N N . LEU A 1 260 ? 1.643 -7.816 23.020 1.00 94.69 260 LEU A N 1
ATOM 2131 C CA . LEU A 1 260 ? 1.834 -8.908 22.063 1.00 94.69 260 LEU A CA 1
ATOM 2132 C C . LEU A 1 260 ? 3.060 -8.676 21.179 1.00 94.69 260 LEU A C 1
ATOM 2134 O O . LEU A 1 260 ? 3.831 -9.605 20.968 1.00 94.69 260 LEU A O 1
ATOM 2138 N N . GLY A 1 261 ? 3.262 -7.449 20.699 1.00 92.56 261 GLY A N 1
ATOM 2139 C CA . GLY A 1 261 ? 4.441 -7.091 19.919 1.00 92.56 261 GLY A CA 1
ATOM 2140 C C . GLY A 1 261 ? 5.743 -7.275 20.697 1.00 92.56 261 GLY A C 1
ATOM 2141 O O . GLY A 1 261 ? 6.660 -7.910 20.194 1.00 92.56 261 GLY A O 1
ATOM 2142 N N . ILE A 1 262 ? 5.800 -6.815 21.952 1.00 90.88 262 ILE A N 1
ATOM 2143 C CA . ILE A 1 262 ? 6.965 -6.999 22.835 1.00 90.88 262 ILE A CA 1
ATOM 2144 C C . ILE A 1 262 ? 7.222 -8.485 23.113 1.00 90.88 262 ILE A C 1
ATOM 2146 O O . ILE A 1 262 ? 8.369 -8.919 23.077 1.00 90.88 262 ILE A O 1
ATOM 2150 N N . LEU A 1 263 ? 6.173 -9.270 23.373 1.00 92.00 263 LEU A N 1
ATOM 2151 C CA . LEU A 1 263 ? 6.301 -10.710 23.610 1.00 92.00 263 LEU A CA 1
ATOM 2152 C C . LEU A 1 263 ? 6.869 -11.427 22.383 1.00 92.00 263 LEU A C 1
ATOM 2154 O O . LEU A 1 263 ? 7.815 -12.195 22.512 1.00 92.00 263 LEU A O 1
ATOM 2158 N N . VAL A 1 264 ? 6.327 -11.151 21.195 1.00 92.25 264 VAL A N 1
ATOM 2159 C CA . VAL A 1 264 ? 6.823 -11.736 19.941 1.00 92.25 264 VAL A CA 1
ATOM 2160 C C . VAL A 1 264 ? 8.244 -11.262 19.644 1.00 92.25 264 VAL A C 1
ATOM 2162 O O . VAL A 1 264 ? 9.076 -12.074 19.257 1.00 92.25 264 VAL A O 1
ATOM 2165 N N . ALA A 1 265 ? 8.549 -9.982 19.872 1.00 89.38 265 ALA A N 1
ATOM 2166 C CA . ALA A 1 265 ? 9.899 -9.450 19.726 1.00 89.38 265 ALA A CA 1
ATOM 2167 C C . ALA A 1 265 ? 10.899 -10.200 20.614 1.00 89.38 265 ALA A C 1
ATOM 2169 O O . ALA A 1 265 ? 11.951 -10.581 20.118 1.00 89.38 265 ALA A O 1
ATOM 2170 N N . GLY A 1 266 ? 10.533 -10.440 21.879 1.00 86.12 266 GLY A N 1
ATOM 2171 C CA . GLY A 1 266 ? 11.347 -11.169 22.846 1.00 86.12 266 GLY A CA 1
ATOM 2172 C C . GLY A 1 266 ? 11.541 -12.643 22.493 1.00 86.12 266 GLY A C 1
ATOM 2173 O O . GLY A 1 266 ? 12.634 -13.158 22.679 1.00 86.12 266 GLY A O 1
ATOM 2174 N N . ILE A 1 267 ? 10.512 -13.312 21.957 1.00 88.31 267 ILE A N 1
ATOM 2175 C CA . ILE A 1 267 ? 10.619 -14.702 21.474 1.00 88.31 267 ILE A CA 1
ATOM 2176 C C . ILE A 1 267 ? 11.564 -14.788 20.276 1.00 88.31 267 ILE A C 1
ATOM 2178 O O . ILE A 1 267 ? 12.345 -15.724 20.188 1.00 88.31 267 ILE A O 1
ATOM 2182 N N . LEU A 1 268 ? 11.475 -13.829 19.352 1.00 87.06 268 LEU A N 1
ATOM 2183 C CA . LEU A 1 268 ? 12.323 -13.805 18.163 1.00 87.06 268 LEU A CA 1
ATOM 2184 C C . LEU A 1 268 ? 13.771 -13.405 18.473 1.00 87.06 268 LEU A C 1
ATOM 2186 O O . LEU A 1 268 ? 14.616 -13.634 17.633 1.00 87.06 268 LEU A O 1
ATOM 2190 N N . SER A 1 269 ? 14.060 -12.807 19.631 1.00 78.56 269 SER A N 1
ATOM 2191 C CA . SER A 1 269 ? 15.417 -12.394 20.021 1.00 78.56 269 SER A CA 1
ATOM 2192 C C . SER A 1 269 ? 16.134 -13.382 20.958 1.00 78.56 269 SER A C 1
ATOM 2194 O O . SER A 1 269 ? 17.143 -13.009 21.556 1.00 78.56 269 SER A O 1
ATOM 2196 N N . MET A 1 270 ? 15.570 -14.575 21.187 1.00 68.81 270 MET A N 1
ATOM 2197 C CA . MET A 1 270 ? 16.157 -15.650 22.008 1.00 68.81 270 MET A CA 1
ATOM 2198 C C . MET A 1 270 ? 16.914 -16.650 21.142 1.00 68.81 270 MET A C 1
ATOM 2200 O O . MET A 1 270 ? 18.023 -17.045 21.567 1.00 68.81 270 MET A O 1
#

Mean predicted aligned error: 7.22 Å

Nearest PDB structures (foldseek):
  8q54-assembly1_C  TM=1.798E-01  e=9.151E+00  Methanothermobacter marburgensis

Secondary structure (DSSP, 8-state):
--SHHHHHHHHSS-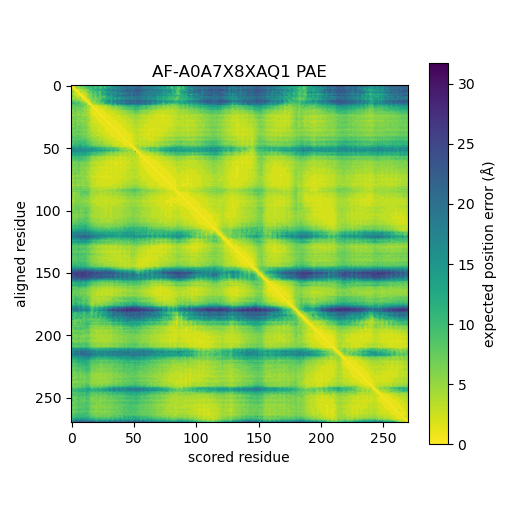--HHHHHHHHHHHHHHHHHHHHHHHHHHHHHHHHHHT----GGGHHHHHHHHHHHHHHHHHHHHHHHHT-SSHHHHHHHHHHHHHHHHHHHHHHHHHHHHHH--------HHHHSTTHHHHHHHHHHHHHHTT---SSSSTTTHHHHHHHHHHHHHHHHHHHH------GGGTTS----TTSHHHHHHHHHHHHHHHGGGG-S-HHHHHHHHHHHHHHHHHHHHHHHTSSS--HHHHHHHHHHHHHHHHHHHHHT-

Sequence (270 aa):
LKSIRGADLYYSLPLDKKRLYLQFYLKGLIEIISSYIVVYILGFLGIVVKGYQLDLIYYIPLFFLLLVGVSLYYTFNVFIFSKANKTIDGIIFIILYMILPLLLYLLYAKISLELFKADVSFMSLDAVMPTGMISFPGDFFALLIEKRSYNNYFDSSWGFIVMWYVISIGVGALMLFYPKAHKPEKVQSKSDSWFGYRVLIPLFLFTMTVTLTELSDYIGVYLILVFSFLLIAYIGYVIYERKFKISIKSLLVLLTTTLLGILVAGILSM

Solvent-accessible surface area (backbone atoms only — not comparable to full-atom values): 14594 Å² total; per-residue (Å²): 102,56,47,71,72,47,29,56,59,62,69,72,46,100,62,61,67,67,58,57,50,49,50,56,49,53,52,52,50,51,52,50,51,52,52,47,54,53,54,50,53,53,52,52,51,55,45,61,73,68,63,65,95,54,47,65,78,48,49,62,62,40,52,58,50,36,53,50,18,50,52,36,46,48,39,37,46,52,46,45,27,67,49,32,25,33,61,68,53,13,53,51,42,41,57,48,62,46,50,46,43,48,44,52,48,50,38,48,41,49,49,33,35,58,77,65,71,39,84,61,76,87,68,61,69,49,37,57,22,65,60,12,46,40,50,46,52,49,56,56,39,47,36,58,24,65,71,50,83,80,82,79,81,55,85,81,40,54,65,47,33,54,46,47,54,50,52,19,51,52,46,39,49,48,48,72,78,53,60,72,79,76,52,73,86,45,49,68,38,74,42,82,28,77,85,24,57,74,40,50,46,52,50,53,46,23,34,48,45,37,47,41,60,82,77,38,94,46,67,69,58,38,52,53,51,47,50,53,50,49,51,54,44,50,52,49,44,26,66,56,70,73,34,89,78,66,53,70,68,59,53,50,50,53,52,51,32,46,51,52,12,48,51,52,30,54,64,60,71,109

Radius of gyration: 22.12 Å; Cα contacts (8 Å, |Δi|>4): 258; chains: 1; bounding box: 56×39×57 Å

pLDDT: mean 84.94, std 10.17, range [53.56, 96.38]